Protein AF-0000000078971530 (afdb_homodimer)

Radius of gyration: 35.45 Å; Cα contacts (8 Å, |Δi|>4): 316; chains: 2; bounding box: 100×150×49 Å

pLDDT: mean 77.26, std 21.69, range [26.31, 98.25]

Nearest PDB structures (foldseek):
  2k61-assembly1_A  TM=5.807E-01  e=4.058E-01  Homo sapiens
  3hzt-assembly1_A  TM=5.516E-01  e=3.471E-01  Toxoplasma gondii ME49
  5fyx-assembly1_A  TM=3.822E-01  e=2.289E-01  Drosophila melanogaster
  5jjg-assembly1_A-2  TM=5.792E-01  e=1.149E+00  Mus musculus
  8j07-assembly1_13  TM=6.220E-01  e=2.037E+00  Homo sapiens

InterPro domains:
  IPR002048 EF-hand domain [PF13499] (94-157)
  IPR002048 EF-hand domain [PS50222] (90-125)
  IPR011992 EF-hand domain pair [SSF47473] (94-164)

Structure (mmCIF, N/CA/C/O backbone):
data_AF-0000000078971530-model_v1
#
loop_
_entity.id
_entity.type
_entity.pdbx_description
1 polymer 'EF-hand domain-containing protein'
#
loop_
_atom_site.group_PDB
_atom_site.id
_atom_site.type_symbol
_atom_site.label_atom_id
_atom_site.label_alt_id
_atom_site.label_comp_id
_atom_site.label_asym_id
_atom_site.label_entity_id
_atom_site.label_seq_id
_atom_site.pdbx_PDB_ins_code
_atom_site.Cartn_x
_atom_site.Cartn_y
_atom_site.Cartn_z
_atom_site.occupancy
_atom_site.B_iso_or_equiv
_atom_site.auth_seq_id
_atom_site.auth_comp_id
_atom_site.auth_asym_id
_atom_site.auth_atom_id
_atom_site.pdbx_PDB_model_num
ATOM 1 N N . MET A 1 1 ? -72.312 -79.5 12.633 1 28.73 1 MET A N 1
ATOM 2 C CA . MET A 1 1 ? -72.438 -78.625 11.508 1 28.73 1 MET A CA 1
ATOM 3 C C . MET A 1 1 ? -71.938 -77.188 11.852 1 28.73 1 MET A C 1
ATOM 5 O O . MET A 1 1 ? -72.688 -76.375 12.289 1 28.73 1 MET A O 1
ATOM 9 N N . ASP A 1 2 ? -70.75 -77.312 12.578 1 31.48 2 ASP A N 1
ATOM 10 C CA . ASP A 1 2 ? -70 -76.25 13.273 1 31.48 2 ASP A CA 1
ATOM 11 C C . ASP A 1 2 ? -69.562 -75.125 12.32 1 31.48 2 ASP A C 1
ATOM 13 O O . ASP A 1 2 ? -69.062 -75.375 11.227 1 31.48 2 ASP A O 1
ATOM 17 N N . SER A 1 3 ? -70.438 -74.125 12.406 1 32.16 3 SER A N 1
ATOM 18 C CA . SER A 1 3 ? -70.5 -72.875 11.664 1 32.16 3 SER A CA 1
ATOM 19 C C . SER A 1 3 ? -69.125 -72.188 11.57 1 32.16 3 SER A C 1
ATOM 21 O O . SER A 1 3 ? -68.562 -71.75 12.594 1 32.16 3 SER A O 1
ATOM 23 N N . LEU A 1 4 ? -68.312 -72.688 10.758 1 33 4 LEU A N 1
ATOM 24 C CA . LEU A 1 4 ? -66.938 -72.375 10.422 1 33 4 LEU A CA 1
ATOM 25 C C . LEU A 1 4 ? -66.812 -70.938 9.961 1 33 4 LEU A C 1
ATOM 27 O O . LEU A 1 4 ? -67.125 -70.625 8.812 1 33 4 LEU A O 1
ATOM 31 N N . LEU A 1 5 ? -67.438 -70 10.852 1 37.62 5 LEU A N 1
ATOM 32 C CA . LEU A 1 5 ? -67.5 -68.688 10.312 1 37.62 5 LEU A CA 1
ATOM 33 C C . LEU A 1 5 ? -66.125 -68.188 9.875 1 37.62 5 LEU A C 1
ATOM 35 O O . LEU A 1 5 ? -65.125 -68.5 10.531 1 37.62 5 LEU A O 1
ATOM 39 N N . PRO A 1 6 ? -65.938 -67.875 8.594 1 40.06 6 PRO A N 1
ATOM 40 C CA . PRO A 1 6 ? -64.688 -67.562 7.898 1 40.06 6 PRO A CA 1
ATOM 41 C C . PRO A 1 6 ? -63.938 -66.438 8.539 1 40.06 6 PRO A C 1
ATOM 43 O O . PRO A 1 6 ? -64.562 -65.562 9.172 1 40.06 6 PRO A O 1
ATOM 46 N N . PRO A 1 7 ? -62.719 -66.688 9.102 1 36.41 7 PRO A N 1
ATOM 47 C CA . PRO A 1 7 ? -61.938 -65.688 9.82 1 36.41 7 PRO A CA 1
ATOM 48 C C . PRO A 1 7 ? -61.844 -64.375 9.062 1 36.41 7 PRO A C 1
ATOM 50 O O . PRO A 1 7 ? -61.938 -64.375 7.828 1 36.41 7 PRO A O 1
ATOM 53 N N . ARG A 1 8 ? -62.469 -63.344 9.641 1 34.75 8 ARG A N 1
ATOM 54 C CA . ARG A 1 8 ? -62.531 -62 9.086 1 34.75 8 ARG A CA 1
ATOM 55 C C . ARG A 1 8 ? -61.156 -61.562 8.602 1 34.75 8 ARG A C 1
ATOM 57 O O . ARG A 1 8 ? -60.156 -61.906 9.195 1 34.75 8 ARG A O 1
ATOM 64 N N . PRO A 1 9 ? -61.156 -61.219 7.258 1 31.38 9 PRO A N 1
ATOM 65 C CA . PRO A 1 9 ? -59.969 -60.781 6.57 1 31.38 9 PRO A CA 1
ATOM 66 C C . PRO A 1 9 ? -59.25 -59.656 7.281 1 31.38 9 PRO A C 1
ATOM 68 O O . PRO A 1 9 ? -59.906 -58.75 7.805 1 31.38 9 PRO A O 1
ATOM 71 N N . GLY A 1 10 ? -58.375 -60 8.258 1 29.14 10 GLY A N 1
ATOM 72 C CA . GLY A 1 10 ? -57.562 -59.031 8.969 1 29.14 10 GLY A CA 1
ATOM 73 C C . GLY A 1 10 ? -57.062 -57.906 8.094 1 29.14 10 GLY A C 1
ATOM 74 O O . GLY A 1 10 ? -56.688 -58.125 6.945 1 29.14 10 GLY A O 1
ATOM 75 N N . SER A 1 11 ? -57.812 -56.75 8.172 1 28.08 11 SER A N 1
ATOM 76 C CA . SER A 1 11 ? -57.5 -55.469 7.527 1 28.08 11 SER A CA 1
ATOM 77 C C . SER A 1 11 ? -56.031 -55.125 7.664 1 28.08 11 SER A C 1
ATOM 79 O O . SER A 1 11 ? -55.531 -54.969 8.781 1 28.08 11 SER A O 1
ATOM 81 N N . ARG A 1 12 ? -55.188 -55.781 6.875 1 29.33 12 ARG A N 1
ATOM 82 C CA . ARG A 1 12 ? -53.812 -55.312 6.77 1 29.33 12 ARG A CA 1
ATOM 83 C C . ARG A 1 12 ? -53.75 -53.812 6.617 1 29.33 12 ARG A C 1
ATOM 85 O O . ARG A 1 12 ? -54.156 -53.25 5.598 1 29.33 12 ARG A O 1
ATOM 92 N N . GLN A 1 13 ? -54.156 -53.062 7.73 1 27.44 13 GLN A N 1
ATOM 93 C CA . GLN A 1 13 ? -53.812 -51.656 7.676 1 27.44 13 GLN A CA 1
ATOM 94 C C . GLN A 1 13 ? -52.375 -51.438 7.188 1 27.44 13 GLN A C 1
ATOM 96 O O . GLN A 1 13 ? -51.438 -51.938 7.805 1 27.44 13 GLN A O 1
ATOM 101 N N . GLY A 1 14 ? -52.219 -51.594 5.859 1 26.31 14 GLY A N 1
ATOM 102 C CA . GLY A 1 14 ? -50.969 -51.219 5.234 1 26.31 14 GLY A CA 1
ATOM 103 C C . GLY A 1 14 ? -50.344 -49.969 5.863 1 26.31 14 GLY A C 1
ATOM 104 O O . GLY A 1 14 ? -51 -48.969 6.074 1 26.31 14 GLY A O 1
ATOM 105 N N . ALA A 1 15 ? -49.5 -50.25 6.934 1 30.44 15 ALA A N 1
ATOM 106 C CA . ALA A 1 15 ? -48.625 -49.188 7.465 1 30.44 15 ALA A CA 1
ATOM 107 C C . ALA A 1 15 ? -48.125 -48.281 6.348 1 30.44 15 ALA A C 1
ATOM 109 O O . ALA A 1 15 ? -47.5 -48.75 5.398 1 30.44 15 ALA A O 1
ATOM 110 N N . VAL A 1 16 ? -49 -47.312 6.004 1 29.77 16 VAL A N 1
ATOM 111 C CA . VAL A 1 16 ? -48.406 -46.25 5.211 1 29.77 16 VAL A CA 1
ATOM 112 C C . VAL A 1 16 ? -47.062 -45.844 5.785 1 29.77 16 VAL A C 1
ATOM 114 O O . VAL A 1 16 ? -46.969 -45.469 6.953 1 29.77 16 VAL A O 1
ATOM 117 N N . GLN A 1 17 ? -46.062 -46.75 5.566 1 29.67 17 GLN A N 1
ATOM 118 C CA . GLN A 1 17 ? -44.719 -46.25 5.848 1 29.67 17 GLN A CA 1
ATOM 119 C C . GLN A 1 17 ? -44.625 -44.75 5.508 1 29.67 17 GLN A C 1
ATOM 121 O O . GLN A 1 17 ? -44.844 -44.344 4.359 1 29.67 17 GLN A O 1
ATOM 126 N N . GLY A 1 18 ? -45.156 -43.906 6.426 1 29.03 18 GLY A N 1
ATOM 127 C CA . GLY A 1 18 ? -44.812 -42.5 6.273 1 29.03 18 GLY A CA 1
ATOM 128 C C . GLY A 1 18 ? -43.469 -42.281 5.637 1 29.03 18 GLY A C 1
ATOM 129 O O . GLY A 1 18 ? -42.5 -42.938 5.973 1 29.03 18 GLY A O 1
ATOM 130 N N . ARG A 1 19 ? -43.562 -41.938 4.355 1 30.16 19 ARG A N 1
ATOM 131 C CA . ARG A 1 19 ? -42.406 -41.438 3.619 1 30.16 19 ARG A CA 1
ATOM 132 C C . ARG A 1 19 ? -41.469 -40.688 4.543 1 30.16 19 ARG A C 1
ATOM 134 O O . ARG A 1 19 ? -41.875 -39.844 5.336 1 30.16 19 ARG A O 1
ATOM 141 N N . HIS A 1 20 ? -40.438 -41.469 5.105 1 31.5 20 HIS A N 1
ATOM 142 C CA . HIS A 1 20 ? -39.312 -40.719 5.633 1 31.5 20 HIS A CA 1
ATOM 143 C C . HIS A 1 20 ? -39.156 -39.375 4.938 1 31.5 20 HIS A C 1
ATOM 145 O O . HIS A 1 20 ? -39.062 -39.312 3.711 1 31.5 20 HIS A O 1
ATOM 151 N N . VAL A 1 21 ? -39.969 -38.406 5.336 1 35.16 21 VAL A N 1
ATOM 152 C CA . VAL A 1 21 ? -39.594 -37.062 4.938 1 35.16 21 VAL A CA 1
ATOM 153 C C . VAL A 1 21 ? -38.062 -37 4.699 1 35.16 21 VAL A C 1
ATOM 155 O O . VAL A 1 21 ? -37.281 -37.562 5.461 1 35.16 21 VAL A O 1
ATOM 158 N N . ASP A 1 22 ? -37.719 -36.906 3.488 1 32.56 22 ASP A N 1
ATOM 159 C CA . ASP A 1 22 ? -36.438 -36.562 2.92 1 32.56 22 ASP A CA 1
ATOM 160 C C . ASP A 1 22 ? -35.625 -35.688 3.875 1 32.56 22 ASP A C 1
ATOM 162 O O . ASP A 1 22 ? -36.156 -34.688 4.395 1 32.56 22 ASP A O 1
ATOM 166 N N . LYS A 1 23 ? -34.906 -36.25 4.855 1 37.12 23 LYS A N 1
ATOM 167 C CA . LYS A 1 23 ? -33.75 -35.469 5.277 1 37.12 23 LYS A CA 1
ATOM 168 C C . LYS A 1 23 ? -33.406 -34.375 4.246 1 37.12 23 LYS A C 1
ATOM 170 O O . LYS A 1 23 ? -32.719 -34.656 3.271 1 37.12 23 LYS A O 1
ATOM 175 N N . LEU A 1 24 ? -34.344 -33.625 3.881 1 39.78 24 LEU A N 1
ATOM 176 C CA . LEU A 1 24 ? -33.906 -32.469 3.092 1 39.78 24 LEU A CA 1
ATOM 177 C C . LEU A 1 24 ? -32.562 -31.938 3.576 1 39.78 24 LEU A C 1
ATOM 179 O O . LEU A 1 24 ? -32.438 -31.5 4.723 1 39.78 24 LEU A O 1
ATOM 183 N N . ASP A 1 25 ? -31.469 -32.5 3.264 1 41.06 25 ASP A N 1
ATOM 184 C CA . ASP A 1 25 ? -30.094 -32.031 3.303 1 41.06 25 ASP A CA 1
ATOM 185 C C . ASP A 1 25 ? -30.062 -30.5 3.455 1 41.06 25 ASP A C 1
ATOM 187 O O . ASP A 1 25 ? -30.688 -29.781 2.68 1 41.06 25 ASP A O 1
ATOM 191 N N . ILE A 1 26 ? -30.406 -29.812 4.504 1 49.62 26 ILE A N 1
ATOM 192 C CA . ILE A 1 26 ? -30.031 -28.438 4.828 1 49.62 26 ILE A CA 1
ATOM 193 C C . ILE A 1 26 ? -29.141 -27.875 3.734 1 49.62 26 ILE A C 1
ATOM 195 O O . ILE A 1 26 ? -28.016 -28.359 3.531 1 49.62 26 ILE A O 1
ATOM 199 N N . LEU A 1 27 ? -29.594 -27.391 2.512 1 51.16 27 LEU A N 1
ATOM 200 C CA . LEU A 1 27 ? -29.281 -26.953 1.154 1 51.16 27 LEU A CA 1
ATOM 201 C C . LEU A 1 27 ? -27.969 -26.172 1.116 1 51.16 27 LEU A C 1
ATOM 203 O O . LEU A 1 27 ? -27.562 -25.594 2.121 1 51.16 27 LEU A O 1
ATOM 207 N N . PRO A 1 28 ? -27.094 -26.297 0.041 1 69 28 PRO A N 1
ATOM 208 C CA . PRO A 1 28 ? -25.812 -25.734 -0.382 1 69 28 PRO A CA 1
ATOM 209 C C . PRO A 1 28 ? -25.688 -24.25 -0.079 1 69 28 PRO A C 1
ATOM 211 O O . PRO A 1 28 ? -24.625 -23.797 0.383 1 69 28 PRO A O 1
ATOM 214 N N . ASP A 1 29 ? -26.906 -23.5 -0.053 1 81.56 29 ASP A N 1
ATOM 215 C CA . ASP A 1 29 ? -26.859 -22.062 0.138 1 81.56 29 ASP A CA 1
ATOM 216 C C . ASP A 1 29 ? -26.625 -21.703 1.605 1 81.56 29 ASP A C 1
ATOM 218 O O . ASP A 1 29 ? -25.859 -20.781 1.918 1 81.56 29 ASP A O 1
ATOM 222 N N . GLU A 1 30 ? -27.406 -22.391 2.498 1 84.81 30 GLU A N 1
ATOM 223 C CA . GLU A 1 30 ? -27.25 -22.094 3.918 1 84.81 30 GLU A CA 1
ATOM 224 C C . GLU A 1 30 ? -25.828 -22.375 4.391 1 84.81 30 GLU A C 1
ATOM 226 O O . GLU A 1 30 ? -25.281 -21.641 5.207 1 84.81 30 GLU A O 1
ATOM 231 N N . LEU A 1 31 ? -25.344 -23.516 3.992 1 87.06 31 LEU A N 1
ATOM 232 C CA . LEU A 1 31 ? -23.969 -23.844 4.352 1 87.06 31 LEU A CA 1
ATOM 233 C C . LEU A 1 31 ? -23 -22.781 3.822 1 87.06 31 LEU A C 1
ATOM 235 O O . LEU A 1 31 ? -22.062 -22.406 4.516 1 87.06 31 LEU A O 1
ATOM 239 N N . LEU A 1 32 ? -23.312 -22.359 2.648 1 88.38 32 LEU A N 1
ATOM 240 C CA . LEU A 1 32 ? -22.484 -21.312 2.059 1 88.38 32 LEU A CA 1
ATOM 241 C C . LEU A 1 32 ? -22.562 -20.016 2.875 1 88.38 32 LEU A C 1
ATOM 243 O O . LEU A 1 32 ? -21.562 -19.359 3.098 1 88.38 32 LEU A O 1
ATOM 247 N N . LYS A 1 33 ? -23.797 -19.688 3.27 1 90.31 33 LYS A N 1
ATOM 248 C CA . LYS A 1 33 ? -24 -18.5 4.09 1 90.31 33 LYS A CA 1
ATOM 249 C C . LYS A 1 33 ? -23.25 -18.609 5.414 1 90.31 33 LYS A C 1
ATOM 251 O O . LYS A 1 33 ? -22.641 -17.641 5.867 1 90.31 33 LYS A O 1
ATOM 256 N N . LYS A 1 34 ? -23.312 -19.75 6.008 1 92 34 LYS A N 1
ATOM 257 C CA . LYS A 1 34 ? -22.594 -19.969 7.262 1 92 34 LYS A CA 1
ATOM 258 C C . LYS A 1 34 ? -21.094 -19.859 7.062 1 92 34 LYS A C 1
ATOM 260 O O . LYS A 1 34 ? -20.391 -19.297 7.914 1 92 34 LYS A O 1
ATOM 265 N N . GLN A 1 35 ? -20.625 -20.422 6.004 1 91.88 35 GLN A N 1
ATOM 266 C CA . GLN A 1 35 ? -19.203 -20.328 5.684 1 91.88 35 GLN A CA 1
ATOM 267 C C . GLN A 1 35 ? -18.781 -18.875 5.484 1 91.88 35 GLN A C 1
ATOM 269 O O . GLN A 1 35 ? -17.734 -18.453 5.961 1 91.88 35 GLN A O 1
ATOM 274 N N . ASP A 1 36 ? -19.625 -18.156 4.77 1 92.75 36 ASP A N 1
ATOM 275 C CA . ASP A 1 36 ? -19.359 -16.734 4.559 1 92.75 36 ASP A CA 1
ATOM 276 C C . ASP A 1 36 ? -19.25 -15.984 5.887 1 92.75 36 ASP A C 1
ATOM 278 O O . ASP A 1 36 ? -18.297 -15.25 6.117 1 92.75 36 ASP A O 1
ATOM 282 N N . GLU A 1 37 ? -20.266 -16.203 6.695 1 93.19 37 GLU A N 1
ATOM 283 C CA . GLU A 1 37 ? -20.312 -15.523 7.988 1 93.19 37 GLU A CA 1
ATOM 284 C C . GLU A 1 37 ? -19.125 -15.898 8.859 1 93.19 37 GLU A C 1
ATOM 286 O O . GLU A 1 37 ? -18.562 -15.039 9.547 1 93.19 37 GLU A O 1
ATOM 291 N N . ALA A 1 38 ? -18.734 -17.125 8.805 1 95.25 38 ALA A N 1
ATOM 292 C CA . ALA A 1 38 ? -17.594 -17.594 9.594 1 95.25 38 ALA A CA 1
ATOM 293 C C . ALA A 1 38 ? -16.297 -16.906 9.141 1 95.25 38 ALA A C 1
ATOM 295 O O . ALA A 1 38 ? -15.484 -16.5 9.969 1 95.25 38 ALA A O 1
ATOM 296 N N . TYR A 1 39 ? -16.172 -16.797 7.891 1 95.31 39 TYR A N 1
ATOM 297 C CA . TYR A 1 39 ? -14.977 -16.156 7.348 1 95.31 39 TYR A CA 1
ATOM 298 C C . TYR A 1 39 ? -14.93 -14.688 7.742 1 95.31 39 TYR A C 1
ATOM 300 O O . TYR A 1 39 ? -13.891 -14.188 8.188 1 95.31 39 TYR A O 1
ATOM 308 N N . LEU A 1 40 ? -16.062 -14.008 7.594 1 94.88 40 LEU A N 1
ATOM 309 C CA . LEU A 1 40 ? -16.109 -12.586 7.91 1 94.88 40 LEU A CA 1
ATOM 310 C C . LEU A 1 40 ? -15.891 -12.352 9.398 1 94.88 40 LEU A C 1
ATOM 312 O O . LEU A 1 40 ? -15.211 -11.398 9.781 1 94.88 40 LEU A O 1
ATOM 316 N N . ALA A 1 41 ? -16.453 -13.227 10.211 1 95.12 41 ALA A N 1
ATOM 317 C CA . ALA A 1 41 ? -16.312 -13.109 11.664 1 95.12 41 ALA A CA 1
ATOM 318 C C . ALA A 1 41 ? -14.875 -13.383 12.102 1 95.12 41 ALA A C 1
ATOM 320 O O . ALA A 1 41 ? -14.328 -12.664 12.945 1 95.12 41 ALA A O 1
ATOM 321 N N . LYS A 1 42 ? -14.258 -14.438 11.508 1 95.69 42 LYS A N 1
ATOM 322 C CA . LYS A 1 42 ? -12.891 -14.805 11.836 1 95.69 42 LYS A CA 1
ATOM 323 C C . LYS A 1 42 ? -11.938 -13.625 11.656 1 95.69 42 LYS A C 1
ATOM 325 O O . LYS A 1 42 ? -11.031 -13.422 12.461 1 95.69 42 LYS A O 1
ATOM 330 N N . HIS A 1 43 ? -12.203 -12.797 10.688 1 94.25 43 HIS A N 1
ATOM 331 C CA . HIS A 1 43 ? -11.281 -11.719 10.336 1 94.25 43 HIS A CA 1
ATOM 332 C C . HIS A 1 43 ? -11.859 -10.359 10.695 1 94.25 43 HIS A C 1
ATOM 334 O O . HIS A 1 43 ? -11.281 -9.32 10.352 1 94.25 43 HIS A O 1
ATOM 340 N N . GLN A 1 44 ? -12.977 -10.336 11.367 1 93.62 44 GLN A N 1
ATOM 341 C CA . GLN A 1 44 ? -13.633 -9.125 11.844 1 93.62 44 GLN A CA 1
ATOM 342 C C . GLN A 1 44 ? -13.828 -8.117 10.719 1 93.62 44 GLN A C 1
ATOM 344 O O . GLN A 1 44 ? -13.602 -6.918 10.906 1 93.62 44 GLN A O 1
ATOM 349 N N . LEU A 1 45 ? -14.266 -8.57 9.578 1 93.62 45 LEU A N 1
ATOM 350 C CA . LEU A 1 45 ? -14.266 -7.75 8.375 1 93.62 45 LEU A CA 1
ATOM 351 C C . LEU A 1 45 ? -15.469 -6.816 8.352 1 93.62 45 LEU A C 1
ATOM 353 O O . LEU A 1 45 ? -15.375 -5.684 7.871 1 93.62 45 LEU A O 1
ATOM 357 N N . ASP A 1 46 ? -16.594 -7.273 8.906 1 92.06 46 ASP A N 1
ATOM 358 C CA . ASP A 1 46 ? -17.766 -6.406 8.977 1 92.06 46 ASP A CA 1
ATOM 359 C C . ASP A 1 46 ? -17.5 -5.195 9.867 1 92.06 46 ASP A C 1
ATOM 361 O O . ASP A 1 46 ? -17.828 -4.062 9.5 1 92.06 46 ASP A O 1
ATOM 365 N N . ALA A 1 47 ? -16.953 -5.465 10.992 1 93.62 47 ALA A N 1
ATOM 366 C CA . ALA A 1 47 ? -16.609 -4.383 11.906 1 93.62 47 ALA A CA 1
ATOM 367 C C . ALA A 1 47 ? -15.609 -3.422 11.281 1 93.62 47 ALA A C 1
ATOM 369 O O . ALA A 1 47 ? -15.758 -2.203 11.383 1 93.62 47 ALA A O 1
ATOM 370 N N . LEU A 1 48 ? -14.594 -3.984 10.664 1 94.25 48 LEU A N 1
ATOM 371 C CA . LEU A 1 48 ? -13.555 -3.193 10.008 1 94.25 48 LEU A CA 1
ATOM 372 C C . LEU A 1 48 ? -14.164 -2.283 8.945 1 94.25 48 LEU A C 1
ATOM 374 O O . LEU A 1 48 ? -13.883 -1.083 8.914 1 94.25 48 LEU A O 1
ATOM 378 N N . PHE A 1 49 ? -15.023 -2.799 8.109 1 95.06 49 PHE A N 1
ATOM 379 C CA . PHE A 1 49 ? -15.641 -2.029 7.035 1 95.06 49 PHE A CA 1
ATOM 380 C C . PHE A 1 49 ? -16.547 -0.947 7.602 1 95.06 49 PHE A C 1
ATOM 382 O O . PHE A 1 49 ? -16.578 0.175 7.09 1 95.06 49 PHE A O 1
ATOM 389 N N . GLY A 1 50 ? -17.234 -1.333 8.633 1 94.19 50 GLY A N 1
ATOM 390 C CA . GLY A 1 50 ? -18.078 -0.346 9.297 1 94.19 50 GLY A CA 1
ATOM 391 C C . GLY A 1 50 ? -17.281 0.834 9.836 1 94.19 50 GLY A C 1
ATOM 392 O O . GLY A 1 50 ? -17.688 1.987 9.648 1 94.19 50 GLY A O 1
ATOM 393 N N . GLU A 1 51 ? -16.234 0.563 10.445 1 96.19 51 GLU A N 1
ATOM 394 C CA . GLU A 1 51 ? -15.391 1.62 10.992 1 96.19 51 GLU A CA 1
ATOM 395 C C . GLU A 1 51 ? -14.82 2.496 9.875 1 96.19 51 GLU A C 1
ATOM 397 O O . GLU A 1 51 ? -14.742 3.719 10.023 1 96.19 51 GLU A O 1
ATOM 402 N N . ILE A 1 52 ? -14.422 1.884 8.844 1 97.19 52 ILE A N 1
ATOM 403 C CA . ILE A 1 52 ? -13.828 2.621 7.738 1 97.19 52 ILE A CA 1
ATOM 404 C C . ILE A 1 52 ? -14.875 3.529 7.102 1 97.19 52 ILE A C 1
ATOM 406 O O . ILE A 1 52 ? -14.609 4.707 6.84 1 97.19 52 ILE A O 1
ATOM 410 N N . LEU A 1 53 ? -16.078 2.984 6.871 1 95.19 53 LEU A N 1
ATOM 411 C CA . LEU A 1 53 ? -17.141 3.793 6.293 1 95.19 53 LEU A CA 1
ATOM 412 C C . LEU A 1 53 ? -17.5 4.969 7.203 1 95.19 53 LEU A C 1
ATOM 414 O O . LEU A 1 53 ? -17.672 6.094 6.73 1 95.19 53 LEU A O 1
ATOM 418 N N . HIS A 1 54 ? -17.547 4.637 8.477 1 95.56 54 HIS A N 1
ATOM 419 C CA . HIS A 1 54 ? -17.797 5.703 9.438 1 95.56 54 HIS A CA 1
ATOM 420 C C . HIS A 1 54 ? -16.703 6.762 9.391 1 95.56 54 HIS A C 1
ATOM 422 O O . HIS A 1 54 ? -16.984 7.961 9.367 1 95.56 54 HIS A O 1
ATOM 428 N N . GLY A 1 55 ? -15.469 6.332 9.336 1 96.38 55 GLY A N 1
ATOM 429 C CA . GLY A 1 55 ? -14.352 7.258 9.227 1 96.38 55 GLY A CA 1
ATOM 430 C C . GLY A 1 55 ? -14.383 8.094 7.961 1 96.38 55 GLY A C 1
ATOM 431 O O . GLY A 1 55 ? -14.062 9.281 7.984 1 96.38 55 GLY A O 1
ATOM 432 N N . LEU A 1 56 ? -14.844 7.52 6.902 1 96.69 56 LEU A N 1
ATOM 433 C CA . LEU A 1 56 ? -14.914 8.203 5.613 1 96.69 56 LEU A CA 1
ATOM 434 C C . LEU A 1 56 ? -15.922 9.352 5.66 1 96.69 56 LEU A C 1
ATOM 436 O O . LEU A 1 56 ? -15.625 10.461 5.207 1 96.69 56 LEU A O 1
ATOM 440 N N . VAL A 1 57 ? -17.031 9.102 6.223 1 95 57 VAL A N 1
ATOM 441 C CA . VAL A 1 57 ? -18.078 10.117 6.211 1 95 57 VAL A CA 1
ATOM 442 C C . VAL A 1 57 ? -17.797 11.164 7.281 1 95 57 VAL A C 1
ATOM 444 O O . VAL A 1 57 ? -18.141 12.336 7.125 1 95 57 VAL A O 1
ATOM 447 N N . GLN A 1 58 ? -17.125 10.758 8.312 1 95.31 58 GLN A N 1
ATOM 448 C CA . GLN A 1 58 ? -16.781 11.695 9.375 1 95.31 58 GLN A CA 1
ATOM 449 C C . GLN A 1 58 ? -15.641 12.617 8.945 1 95.31 58 GLN A C 1
ATOM 451 O O . GLN A 1 58 ? -15.703 13.828 9.164 1 95.31 58 GLN A O 1
ATOM 456 N N . GLU A 1 59 ? -14.656 12.023 8.312 1 95.88 59 GLU A N 1
ATOM 457 C CA . GLU A 1 59 ? -13.438 12.766 7.992 1 95.88 59 GLU A CA 1
ATOM 458 C C . GLU A 1 59 ? -13.492 13.336 6.574 1 95.88 59 GLU A C 1
ATOM 460 O O . GLU A 1 59 ? -12.844 14.336 6.277 1 95.88 59 GLU A O 1
ATOM 465 N N . MET A 1 60 ? -14.188 12.703 5.754 1 95.31 60 MET A N 1
ATOM 466 C CA . MET A 1 60 ? -14.281 13.062 4.34 1 95.31 60 MET A CA 1
ATOM 467 C C . MET A 1 60 ? -12.906 13.391 3.771 1 95.31 60 MET A C 1
ATOM 469 O O . MET A 1 60 ? -12.672 14.5 3.291 1 95.31 60 MET A O 1
ATOM 473 N N . PRO A 1 61 ? -12.008 12.367 3.77 1 96.06 61 PRO A N 1
ATOM 474 C CA . PRO A 1 61 ? -10.641 12.609 3.305 1 96.06 61 PRO A CA 1
ATOM 475 C C . PRO A 1 61 ? -10.578 12.992 1.828 1 96.06 61 PRO A C 1
ATOM 477 O O . PRO A 1 61 ? -11.438 12.578 1.042 1 96.06 61 PRO A O 1
ATOM 480 N N . SER A 1 62 ? -9.5 13.82 1.52 1 94.06 62 SER A N 1
ATOM 481 C CA . SER A 1 62 ? -9.273 14.227 0.135 1 94.06 62 SER A CA 1
ATOM 482 C C . SER A 1 62 ? -8.875 13.039 -0.732 1 94.06 62 SER A C 1
ATOM 484 O O . SER A 1 62 ? -9.117 13.039 -1.941 1 94.06 62 SER A O 1
ATOM 486 N N . ASP A 1 63 ? -8.258 12.023 -0.153 1 94.62 63 ASP A N 1
ATOM 487 C CA . ASP A 1 63 ? -7.879 10.781 -0.822 1 94.62 63 ASP A CA 1
ATOM 488 C C . ASP A 1 63 ? -8.516 9.57 -0.143 1 94.62 63 ASP A C 1
ATOM 490 O O . ASP A 1 63 ? -7.887 8.922 0.693 1 94.62 63 ASP A O 1
ATOM 494 N N . PRO A 1 64 ? -9.734 9.305 -0.522 1 96.12 64 PRO A N 1
ATOM 495 C CA . PRO A 1 64 ? -10.453 8.219 0.152 1 96.12 64 PRO A CA 1
ATOM 496 C C . PRO A 1 64 ? -9.797 6.859 -0.065 1 96.12 64 PRO A C 1
ATOM 498 O O . PRO A 1 64 ? -9.859 5.992 0.81 1 96.12 64 PRO A O 1
ATOM 501 N N . VAL A 1 65 ? -9.125 6.695 -1.157 1 94.12 65 VAL A N 1
ATOM 502 C CA . VAL A 1 65 ? -8.453 5.434 -1.448 1 94.12 65 VAL A CA 1
ATOM 503 C C . VAL A 1 65 ? -7.312 5.215 -0.462 1 94.12 65 VAL A C 1
ATOM 505 O O . VAL A 1 65 ? -7.223 4.16 0.172 1 94.12 65 VAL A O 1
ATOM 508 N N . GLN A 1 66 ? -6.523 6.195 -0.366 1 94.38 66 GLN A N 1
ATOM 509 C CA . GLN A 1 66 ? -5.426 6.09 0.586 1 94.38 66 GLN A CA 1
ATOM 510 C C . GLN A 1 66 ? -5.945 5.938 2.014 1 94.38 66 GLN A C 1
ATOM 512 O O . GLN A 1 66 ? -5.336 5.242 2.83 1 94.38 66 GLN A O 1
ATOM 517 N N . PHE A 1 67 ? -7.055 6.629 2.33 1 97.5 67 PHE A N 1
ATOM 518 C CA . PHE A 1 67 ? -7.668 6.5 3.646 1 97.5 67 PHE A CA 1
ATOM 519 C C . PHE A 1 67 ? -8.062 5.055 3.922 1 97.5 67 PHE A C 1
ATOM 521 O O . PHE A 1 67 ? -7.809 4.535 5.012 1 97.5 67 PHE A O 1
ATOM 528 N N . ILE A 1 68 ? -8.641 4.402 2.973 1 97.44 68 ILE A N 1
ATOM 529 C CA . ILE A 1 68 ? -9.062 3.012 3.129 1 97.44 68 ILE A CA 1
ATOM 530 C C . ILE A 1 68 ? -7.836 2.125 3.346 1 97.44 68 ILE A C 1
ATOM 532 O O . ILE A 1 68 ? -7.797 1.331 4.289 1 97.44 68 ILE A O 1
ATOM 536 N N . ILE A 1 69 ? -6.84 2.312 2.59 1 96.19 69 ILE A N 1
ATOM 537 C CA . ILE A 1 69 ? -5.621 1.519 2.682 1 96.19 69 ILE A CA 1
ATOM 538 C C . ILE A 1 69 ? -4.988 1.705 4.059 1 96.19 69 ILE A C 1
ATOM 540 O O . ILE A 1 69 ? -4.664 0.728 4.738 1 96.19 69 ILE A O 1
ATOM 544 N N . ASP A 1 70 ? -4.883 2.887 4.426 1 97.06 70 ASP A N 1
ATOM 545 C CA . ASP A 1 70 ? -4.262 3.174 5.719 1 97.06 70 ASP A CA 1
ATOM 546 C C . ASP A 1 70 ? -5.109 2.631 6.867 1 97.06 70 ASP A C 1
ATOM 548 O O . ASP A 1 70 ? -4.57 2.197 7.887 1 97.06 70 ASP A O 1
ATOM 552 N N . SER A 1 71 ? -6.41 2.703 6.719 1 97.56 71 SER A N 1
ATOM 553 C CA . SER A 1 71 ? -7.312 2.207 7.75 1 97.56 71 SER A CA 1
ATOM 554 C C . SER A 1 71 ? -7.145 0.707 7.961 1 97.56 71 SER A C 1
ATOM 556 O O . SER A 1 71 ? -7.125 0.231 9.094 1 97.56 71 SER A O 1
ATOM 558 N N . VAL A 1 72 ? -7.008 0.069 6.863 1 96.31 72 VAL A N 1
ATOM 559 C CA . VAL A 1 72 ? -6.887 -1.382 6.957 1 96.31 72 VAL A CA 1
ATOM 560 C C . VAL A 1 72 ? -5.512 -1.751 7.512 1 96.31 72 VAL A C 1
ATOM 562 O O . VAL A 1 72 ? -5.383 -2.709 8.273 1 96.31 72 VAL A O 1
ATOM 565 N N . GLN A 1 73 ? -4.559 -0.982 7.242 1 94 73 GLN A N 1
ATOM 566 C CA . GLN A 1 73 ? -3.186 -1.312 7.605 1 94 73 GLN A CA 1
ATOM 567 C C . GLN A 1 73 ? -2.852 -0.81 9.008 1 94 73 GLN A C 1
ATOM 569 O O . GLN A 1 73 ? -2.139 -1.478 9.758 1 94 73 GLN A O 1
ATOM 574 N N . TYR A 1 74 ? -3.393 0.367 9.359 1 95.75 74 TYR A N 1
ATOM 575 C CA . TYR A 1 74 ? -2.896 1.016 10.562 1 95.75 74 TYR A CA 1
ATOM 576 C C . TYR A 1 74 ? -4.047 1.385 11.5 1 95.75 74 TYR A C 1
ATOM 578 O O . TYR A 1 74 ? -3.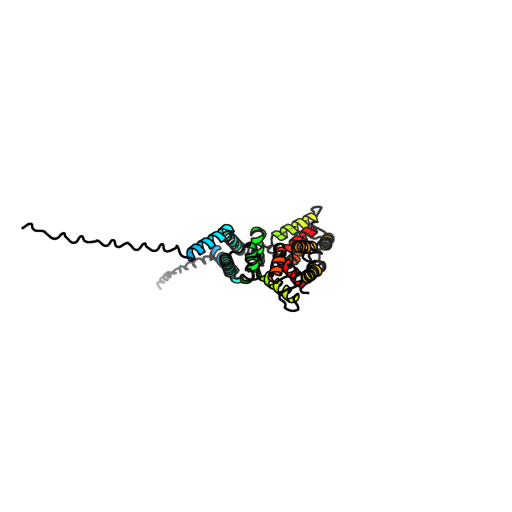82 1.811 12.633 1 95.75 74 TYR A O 1
ATOM 586 N N . GLY A 1 75 ? -5.246 1.221 11.078 1 96.31 75 GLY A N 1
ATOM 587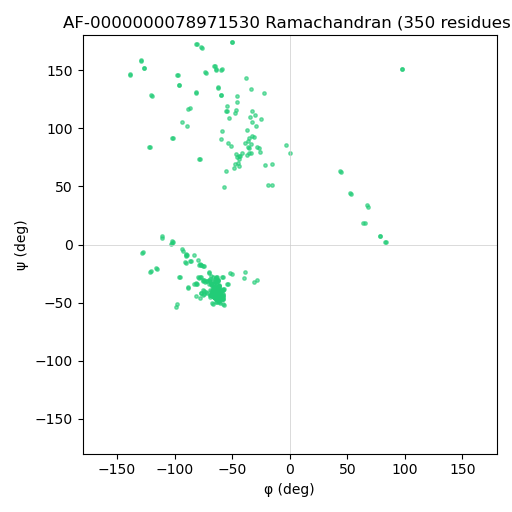 C CA . GLY A 1 75 ? -6.402 1.664 11.836 1 96.31 75 GLY A CA 1
ATOM 588 C C . GLY A 1 75 ? -6.938 3.008 11.383 1 96.31 75 GLY A C 1
ATOM 589 O O . GLY A 1 75 ? -6.184 3.844 10.875 1 96.31 75 GLY A O 1
ATOM 590 N N . VAL A 1 76 ? -8.195 3.158 11.57 1 97.06 76 VAL A N 1
ATOM 591 C CA . VAL A 1 76 ? -8.898 4.336 11.078 1 97.06 76 VAL A CA 1
ATOM 592 C C . VAL A 1 76 ? -8.328 5.594 11.727 1 97.06 76 VAL A C 1
ATOM 594 O O . VAL A 1 76 ? -8.156 6.621 11.07 1 97.06 76 VAL A O 1
ATOM 597 N N . ASP A 1 77 ? -7.938 5.512 12.977 1 97.5 77 ASP A N 1
ATOM 598 C CA . ASP A 1 77 ? -7.414 6.676 13.695 1 97.5 77 ASP A CA 1
ATOM 599 C C . ASP A 1 77 ? -6.105 7.16 13.07 1 97.5 77 ASP A C 1
ATOM 601 O O . ASP A 1 77 ? -5.848 8.359 13.016 1 97.5 77 ASP A O 1
ATOM 605 N N . GLN A 1 78 ? -5.348 6.266 12.523 1 97.62 78 GLN A N 1
ATOM 606 C CA . GLN A 1 78 ? -4.051 6.586 11.938 1 97.62 78 GLN A CA 1
ATOM 607 C C . GLN A 1 78 ? -4.203 7.027 10.484 1 97.62 78 GLN A C 1
ATOM 609 O O . GLN A 1 78 ? -3.281 7.605 9.906 1 97.62 78 GLN A O 1
ATOM 614 N N . ALA A 1 79 ? -5.387 6.766 9.938 1 97.88 79 ALA A N 1
ATOM 615 C CA . ALA A 1 79 ? -5.609 7.035 8.516 1 97.88 79 ALA A CA 1
ATOM 616 C C . ALA A 1 79 ? -6.125 8.453 8.305 1 97.88 79 ALA A C 1
ATOM 618 O O . ALA A 1 79 ? -6.188 8.93 7.168 1 97.88 79 ALA A O 1
ATOM 619 N N . VAL A 1 80 ? -6.445 9.109 9.414 1 98.19 80 VAL A N 1
ATOM 620 C CA . VAL A 1 80 ? -7.008 10.453 9.305 1 98.19 80 VAL A CA 1
ATOM 621 C C . VAL A 1 80 ? -6.016 11.367 8.586 1 98.19 80 VAL A C 1
ATOM 623 O O . VAL A 1 80 ? -4.836 11.422 8.945 1 98.19 80 VAL A O 1
ATOM 626 N N . GLN A 1 81 ? -6.535 12.047 7.57 1 96.88 81 GLN A N 1
ATOM 627 C CA . GLN A 1 81 ? -5.691 12.898 6.742 1 96.88 81 GLN A CA 1
ATOM 628 C C . GLN A 1 81 ? -5.754 14.352 7.207 1 96.88 81 GLN A C 1
ATOM 630 O O . GLN A 1 81 ? -6.832 14.867 7.508 1 96.88 81 GLN A O 1
ATOM 635 N N . ASP A 1 82 ? -4.57 14.938 7.227 1 95.06 82 ASP A N 1
ATOM 636 C CA . ASP A 1 82 ? -4.496 16.375 7.512 1 95.06 82 ASP A CA 1
ATOM 637 C C . ASP A 1 82 ? -5.223 17.188 6.441 1 95.06 82 ASP A C 1
ATOM 639 O O . ASP A 1 82 ? -5.027 16.953 5.246 1 95.06 82 ASP A O 1
ATOM 643 N N . LYS A 1 83 ? -5.969 18.094 6.902 1 91.62 83 LYS A N 1
ATOM 644 C CA . LYS A 1 83 ? -6.82 18.828 5.973 1 91.62 83 LYS A CA 1
ATOM 645 C C . LYS A 1 83 ? -5.988 19.703 5.039 1 91.62 83 LYS A C 1
ATOM 647 O O . LYS A 1 83 ? -6.336 19.891 3.869 1 91.62 83 LYS A O 1
ATOM 652 N N . ALA A 1 84 ? -4.914 20.219 5.508 1 89 84 ALA A N 1
ATOM 653 C CA . ALA A 1 84 ? -4.102 21.156 4.738 1 89 84 ALA A CA 1
ATOM 654 C C . ALA A 1 84 ? -3.184 20.422 3.768 1 89 84 ALA A C 1
ATOM 656 O O . ALA A 1 84 ? -3.006 20.844 2.625 1 89 84 ALA A O 1
ATOM 657 N N . THR A 1 85 ? -2.693 19.219 4.156 1 90.69 85 THR A N 1
ATOM 658 C CA . THR A 1 85 ? -1.631 18.594 3.383 1 90.69 85 THR A CA 1
ATOM 659 C C . THR A 1 85 ? -2.117 17.281 2.766 1 90.69 85 THR A C 1
ATOM 661 O O . THR A 1 85 ? -1.487 16.75 1.848 1 90.69 85 THR A O 1
ATOM 664 N N . GLY A 1 86 ? -3.203 16.719 3.33 1 92.88 86 GLY A N 1
ATOM 665 C CA . GLY A 1 86 ? -3.664 15.422 2.877 1 92.88 86 GLY A CA 1
ATOM 666 C C 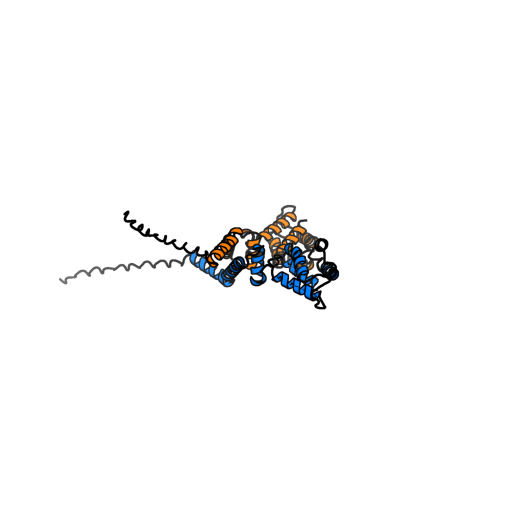. GLY A 1 86 ? -2.842 14.273 3.428 1 92.88 86 GLY A C 1
ATOM 667 O O . GLY A 1 86 ? -3.055 13.117 3.059 1 92.88 86 GLY A O 1
ATOM 668 N N . MET A 1 87 ? -1.968 14.586 4.316 1 93.44 87 MET A N 1
ATOM 669 C CA . MET A 1 87 ? -1.07 13.578 4.863 1 93.44 87 MET A CA 1
ATOM 670 C C . MET A 1 87 ? -1.761 12.773 5.961 1 93.44 87 MET A C 1
ATOM 672 O O . MET A 1 87 ? -2.34 13.352 6.883 1 93.44 87 MET A O 1
ATOM 676 N N . PRO A 1 88 ? -1.67 11.469 5.852 1 96.5 88 PRO A N 1
ATOM 677 C CA . PRO A 1 88 ? -2.24 10.664 6.938 1 96.5 88 PRO A CA 1
ATOM 678 C C . PRO A 1 88 ? -1.507 10.859 8.258 1 96.5 88 PRO A C 1
ATOM 680 O O . PRO A 1 88 ? -0.314 11.18 8.273 1 96.5 88 PRO A O 1
ATOM 683 N N . LEU A 1 89 ? -2.193 10.656 9.344 1 96.75 89 LEU A N 1
ATOM 684 C CA . LEU A 1 89 ? -1.672 10.891 10.68 1 96.75 89 LEU A CA 1
ATOM 685 C C . LEU A 1 89 ? -0.46 10.008 10.961 1 96.75 89 LEU A C 1
ATOM 687 O O . LEU A 1 89 ? 0.519 10.461 11.555 1 96.75 89 LEU A O 1
ATOM 691 N N . HIS A 1 90 ? -0.493 8.75 10.5 1 96.75 90 HIS A N 1
ATOM 692 C CA . HIS A 1 90 ? 0.621 7.859 10.789 1 96.75 90 HIS A CA 1
ATOM 693 C C . HIS A 1 90 ? 1.912 8.359 10.148 1 96.75 90 HIS A C 1
ATOM 695 O O . HIS A 1 90 ? 2.994 8.203 10.727 1 96.75 90 HIS A O 1
ATOM 701 N N . ARG A 1 91 ? 1.843 8.969 9.047 1 95.38 91 ARG A N 1
ATOM 702 C CA . ARG A 1 91 ? 3.027 9.539 8.414 1 95.38 91 ARG A CA 1
ATOM 703 C C . ARG A 1 91 ? 3.436 10.844 9.086 1 95.38 91 ARG A C 1
ATOM 705 O O . ARG A 1 91 ? 4.625 11.094 9.297 1 95.38 91 ARG A O 1
ATOM 712 N N . LYS A 1 92 ? 2.49 11.633 9.391 1 95.44 92 LYS A N 1
ATOM 713 C CA . LYS A 1 92 ? 2.76 12.906 10.062 1 95.44 92 LYS A CA 1
ATOM 714 C C . LYS A 1 92 ? 3.492 12.68 11.383 1 95.44 92 LYS A C 1
ATOM 716 O O . LYS A 1 92 ? 4.465 13.375 11.688 1 95.44 92 LYS A O 1
ATOM 721 N N . ILE A 1 93 ? 3.025 11.727 12.133 1 95.75 93 ILE A N 1
ATOM 722 C CA . ILE A 1 93 ? 3.625 11.414 13.43 1 95.75 93 ILE A CA 1
ATOM 723 C C . ILE A 1 93 ? 5.09 11.031 13.234 1 95.75 93 ILE A C 1
ATOM 725 O O . ILE A 1 93 ? 5.961 11.469 13.992 1 95.75 93 ILE A O 1
ATOM 729 N N . ARG A 1 94 ? 5.359 10.273 12.195 1 93.62 94 ARG A N 1
ATOM 730 C CA . ARG A 1 94 ? 6.727 9.859 11.914 1 93.62 94 ARG A CA 1
ATOM 731 C C . ARG A 1 94 ? 7.602 11.055 11.555 1 93.62 94 ARG A C 1
ATOM 733 O O . ARG A 1 94 ? 8.758 11.133 11.969 1 93.62 94 ARG A O 1
ATOM 740 N N . LEU A 1 95 ? 7.039 11.93 10.812 1 92.06 95 LEU A N 1
ATOM 741 C CA . LEU A 1 95 ? 7.777 13.125 10.422 1 92.06 95 LEU A CA 1
ATOM 742 C C . LEU A 1 95 ? 8.062 14.008 11.625 1 92.06 95 LEU A C 1
ATOM 744 O O . LEU A 1 95 ? 9.148 14.586 11.734 1 92.06 95 LEU A O 1
ATOM 748 N N . LEU A 1 96 ? 7.133 14.109 12.5 1 93.69 96 LEU A N 1
ATOM 749 C CA . LEU A 1 96 ? 7.328 14.922 13.695 1 93.69 96 LEU A CA 1
ATOM 750 C C . LEU A 1 96 ? 8.391 14.305 14.602 1 93.69 96 LEU A C 1
ATOM 752 O O . LEU A 1 96 ? 9.172 15.031 15.227 1 93.69 96 LEU A O 1
ATOM 756 N N . ASP A 1 97 ? 8.406 13.016 14.625 1 93.38 97 ASP A N 1
ATOM 757 C CA . ASP A 1 97 ? 9.477 12.344 15.352 1 93.38 97 ASP A CA 1
ATOM 758 C C . ASP A 1 97 ? 10.844 12.688 14.758 1 93.38 97 ASP A C 1
ATOM 760 O O . ASP A 1 97 ? 11.789 12.977 15.484 1 93.38 97 ASP A O 1
ATOM 764 N N . LEU A 1 98 ? 10.898 12.648 13.461 1 88.94 98 LEU A N 1
ATOM 765 C CA . LEU A 1 98 ? 12.133 12.984 12.766 1 88.94 98 LEU A CA 1
ATOM 766 C C . LEU A 1 98 ? 12.531 14.43 13.055 1 88.94 98 LEU A C 1
ATOM 768 O O . LEU A 1 98 ? 13.703 14.711 13.32 1 88.94 98 LEU A O 1
ATOM 772 N N . PHE A 1 99 ? 11.562 15.32 13.031 1 92.25 99 PHE A N 1
ATOM 773 C CA . PHE A 1 99 ? 11.82 16.719 13.328 1 92.25 99 PHE A CA 1
ATOM 774 C C . PHE A 1 99 ? 12.43 16.875 14.719 1 92.25 99 PHE A C 1
ATOM 776 O O . PHE A 1 99 ? 13.406 17.609 14.898 1 92.25 99 PHE A O 1
ATOM 783 N N . ARG A 1 100 ? 11.898 16.141 15.648 1 92.75 100 ARG A N 1
ATOM 784 C CA . ARG A 1 100 ? 12.367 16.219 17.031 1 92.75 100 ARG A CA 1
ATOM 785 C C . ARG A 1 100 ? 13.797 15.695 17.141 1 92.75 100 ARG A C 1
ATOM 787 O O . ARG A 1 100 ? 14.578 16.203 17.953 1 92.75 100 ARG A O 1
ATOM 794 N N . ILE A 1 101 ? 14.109 14.758 16.375 1 88.88 101 ILE A N 1
ATOM 795 C CA . ILE A 1 101 ? 15.453 14.188 16.391 1 88.88 101 ILE A CA 1
ATOM 796 C C . ILE A 1 101 ? 16.438 15.203 15.836 1 88.88 101 ILE A C 1
ATOM 798 O O . ILE A 1 101 ? 17.562 15.336 16.344 1 88.88 101 ILE A O 1
ATOM 802 N N . ILE A 1 102 ? 16.016 15.898 14.812 1 86.69 102 ILE A N 1
ATOM 803 C CA . ILE A 1 102 ? 16.875 16.891 14.188 1 86.69 102 ILE A CA 1
ATOM 804 C C . ILE A 1 102 ? 17 18.109 15.109 1 86.69 102 ILE A C 1
ATOM 806 O O . ILE A 1 102 ? 18.094 18.672 15.242 1 86.69 102 ILE A O 1
ATOM 810 N N . ASP A 1 103 ? 15.883 18.484 15.711 1 90.94 103 ASP A N 1
ATOM 811 C CA . ASP A 1 103 ? 15.844 19.609 16.625 1 90.94 103 ASP A CA 1
ATOM 812 C C . ASP A 1 103 ? 16.391 19.219 18 1 90.94 103 ASP A C 1
ATOM 814 O O . ASP A 1 103 ? 15.648 19.234 19 1 90.94 103 ASP A O 1
ATOM 818 N N . LYS A 1 104 ? 17.609 19.078 18.047 1 87.06 104 LYS A N 1
ATOM 819 C CA . LYS A 1 104 ? 18.25 18.562 19.25 1 87.06 104 LYS A CA 1
ATOM 820 C C . LYS A 1 104 ? 18.031 19.484 20.438 1 87.06 104 LYS A C 1
ATOM 822 O O . LYS A 1 104 ? 17.906 19.016 21.578 1 87.06 104 LYS A O 1
ATOM 827 N N . GLN A 1 105 ? 17.922 20.719 20.188 1 91.12 105 GLN A N 1
ATOM 828 C CA . GLN A 1 105 ? 17.844 21.688 21.281 1 91.12 105 GLN A CA 1
ATOM 829 C C . GLN A 1 105 ? 16.391 21.984 21.641 1 91.12 105 GLN A C 1
ATOM 831 O O . GLN A 1 105 ? 16.125 22.781 22.547 1 91.12 105 GLN A O 1
ATOM 836 N N . GLY A 1 106 ? 15.469 21.422 20.906 1 91.62 106 GLY A N 1
ATOM 837 C CA . GLY A 1 106 ? 14.062 21.609 21.219 1 91.62 106 GLY A CA 1
ATOM 838 C C . GLY A 1 106 ? 13.586 23.031 21.016 1 91.62 106 GLY A C 1
ATOM 839 O O . GLY A 1 106 ? 12.812 23.562 21.812 1 91.62 106 GLY A O 1
ATOM 840 N N . THR A 1 107 ? 14.148 23.75 20 1 91.31 107 THR A N 1
ATOM 841 C CA . THR A 1 107 ? 13.836 25.141 19.734 1 91.31 107 THR A CA 1
ATOM 842 C C . THR A 1 107 ? 12.508 25.266 19 1 91.31 107 THR A C 1
ATOM 844 O O . THR A 1 107 ? 11.93 26.344 18.938 1 91.31 107 THR A O 1
ATOM 847 N N . GLY A 1 108 ? 12.055 24.156 18.422 1 91.38 108 GLY A N 1
ATOM 848 C CA . GLY A 1 108 ? 10.859 24.188 17.594 1 91.38 108 GLY A CA 1
ATOM 849 C C . GLY A 1 108 ? 11.133 24.625 16.172 1 91.38 108 GLY A C 1
ATOM 850 O O . GLY A 1 108 ? 10.195 24.781 15.375 1 91.38 108 GLY A O 1
ATOM 851 N N . ARG A 1 109 ? 12.438 24.859 15.906 1 90.12 109 ARG A N 1
ATOM 852 C CA . ARG A 1 109 ? 12.867 25.203 14.555 1 90.12 109 ARG A CA 1
ATOM 853 C C . ARG A 1 109 ? 14.164 24.484 14.195 1 90.12 109 ARG A C 1
ATOM 855 O O . ARG A 1 109 ? 14.969 24.172 15.07 1 90.12 109 ARG A O 1
ATOM 862 N N . ILE A 1 110 ? 14.25 24.172 12.93 1 89.62 110 ILE A N 1
ATOM 863 C CA . ILE A 1 110 ? 15.5 23.594 12.43 1 89.62 110 ILE A CA 1
ATOM 864 C C . ILE A 1 110 ? 16 24.406 11.234 1 89.62 110 ILE A C 1
ATOM 866 O O . ILE A 1 110 ? 15.227 25.125 10.594 1 89.62 110 ILE A O 1
ATOM 870 N N . SER A 1 111 ? 17.344 24.375 11.078 1 85.56 111 SER A N 1
ATOM 871 C CA . SER A 1 111 ? 17.891 25.062 9.906 1 85.56 111 SER A CA 1
ATOM 872 C C . SER A 1 111 ? 17.609 24.281 8.633 1 85.56 111 SER A C 1
ATOM 874 O O . SER A 1 111 ? 17.531 23.047 8.656 1 85.56 111 SER A O 1
ATOM 876 N N . PHE A 1 112 ? 17.453 25.031 7.566 1 79.75 112 PHE A N 1
ATOM 877 C CA . PHE A 1 112 ? 17.266 24.406 6.262 1 79.75 112 PHE A CA 1
ATOM 878 C C . PHE A 1 112 ? 18.453 23.5 5.926 1 79.75 112 PHE A C 1
ATOM 880 O O . PHE A 1 112 ? 18.266 22.422 5.371 1 79.75 112 PHE A O 1
ATOM 887 N N . ARG A 1 113 ? 19.516 23.984 6.305 1 79.19 113 ARG A N 1
ATOM 888 C CA . ARG A 1 113 ? 20.734 23.219 6.043 1 79.19 113 ARG A CA 1
ATOM 889 C C . ARG A 1 113 ? 20.719 21.891 6.793 1 79.19 113 ARG A C 1
ATOM 891 O O . ARG A 1 113 ? 21.109 20.859 6.242 1 79.19 113 ARG A O 1
ATOM 898 N N . ALA A 1 114 ? 20.281 21.891 7.984 1 80.69 114 ALA A N 1
ATOM 899 C CA . ALA A 1 114 ? 20.172 20.656 8.766 1 80.69 114 ALA A CA 1
ATOM 900 C C . ALA A 1 114 ? 19.219 19.672 8.109 1 80.69 114 ALA A C 1
ATOM 902 O O . ALA A 1 114 ? 19.516 18.484 7.996 1 80.69 114 ALA A O 1
ATOM 903 N N . MET A 1 115 ? 18.125 20.141 7.648 1 79.06 115 MET A N 1
ATOM 904 C CA . MET A 1 115 ? 17.141 19.312 6.965 1 79.06 115 MET A CA 1
ATOM 905 C C . MET A 1 115 ? 17.719 18.703 5.695 1 79.06 115 MET A C 1
ATOM 907 O O . MET A 1 115 ? 17.531 17.516 5.434 1 79.06 115 MET A O 1
ATOM 911 N N . GLN A 1 116 ? 18.406 19.531 4.949 1 75.31 116 GLN A N 1
ATOM 912 C CA . GLN A 1 116 ? 19 19.078 3.701 1 75.31 116 GLN A CA 1
ATOM 913 C C . GLN A 1 116 ? 20.031 17.969 3.959 1 75.31 116 GLN A C 1
ATOM 915 O O . GLN A 1 116 ? 20.078 16.984 3.217 1 75.31 116 GLN A O 1
ATOM 920 N N . GLU A 1 117 ? 20.781 18.188 4.93 1 75.94 117 GLU A N 1
ATOM 921 C CA . GLU A 1 117 ? 21.812 17.219 5.273 1 75.94 117 GLU A CA 1
ATOM 922 C C . GLU A 1 117 ? 21.188 15.867 5.641 1 75.94 117 GLU A C 1
ATOM 924 O O . GLU A 1 117 ? 21.672 14.82 5.207 1 75.94 117 GLU A O 1
ATOM 929 N N . TYR A 1 118 ? 20.156 15.938 6.383 1 73.88 118 TYR A N 1
ATOM 930 C CA . TYR A 1 118 ? 19.469 14.703 6.766 1 73.88 118 TYR A CA 1
ATOM 931 C C . TYR A 1 118 ? 18.812 14.047 5.555 1 73.88 118 TYR A C 1
ATOM 933 O O . TYR A 1 118 ? 18.891 12.828 5.387 1 73.88 118 TYR A O 1
ATOM 941 N N . ALA A 1 119 ? 18.203 14.891 4.738 1 71.69 119 ALA A N 1
ATOM 942 C CA . ALA A 1 119 ? 17.516 14.359 3.564 1 71.69 119 ALA A CA 1
ATOM 943 C C . ALA A 1 119 ? 18.5 13.75 2.574 1 71.69 119 ALA A C 1
ATOM 945 O O . ALA A 1 119 ? 18.234 12.711 1.976 1 71.69 119 ALA A O 1
ATOM 946 N N . ASN A 1 120 ? 19.594 14.422 2.385 1 68.88 120 ASN A N 1
ATOM 947 C CA . ASN A 1 120 ? 20.609 13.953 1.441 1 68.88 120 ASN A CA 1
ATOM 948 C C . ASN A 1 120 ? 21.297 12.695 1.941 1 68.88 120 ASN A C 1
ATOM 950 O O . ASN A 1 120 ? 21.594 11.789 1.158 1 68.88 120 ASN A O 1
ATOM 954 N N . ARG A 1 121 ? 21.609 12.758 3.137 1 65.31 121 ARG A N 1
ATOM 955 C CA . ARG A 1 121 ? 22.375 11.656 3.697 1 65.31 121 ARG A CA 1
ATOM 956 C C . ARG A 1 121 ? 21.547 10.383 3.766 1 65.31 121 ARG A C 1
ATOM 958 O O . ARG A 1 121 ? 22.062 9.289 3.52 1 65.31 121 ARG A O 1
ATOM 965 N N . TYR A 1 122 ? 20.344 10.578 3.996 1 59.41 122 TYR A N 1
ATOM 966 C CA . TYR A 1 122 ? 19.625 9.391 4.414 1 59.41 122 TYR A CA 1
ATOM 967 C C . TYR A 1 122 ? 18.469 9.094 3.459 1 59.41 122 TYR A C 1
ATOM 969 O O . TYR A 1 122 ? 17.984 7.961 3.404 1 59.41 122 TYR A O 1
ATOM 977 N N . GLY A 1 123 ? 17.969 10.117 2.736 1 57.5 123 GLY A N 1
ATOM 978 C CA . GLY A 1 123 ? 16.812 9.969 1.884 1 57.5 123 GLY A CA 1
ATOM 979 C C . GLY A 1 123 ? 17.125 9.336 0.543 1 57.5 123 GLY A C 1
ATOM 980 O O . GLY A 1 123 ? 16.219 8.938 -0.194 1 57.5 123 GLY A O 1
ATOM 981 N N . GLY A 1 124 ? 18.406 9.219 0.155 1 55.56 124 GLY A N 1
ATOM 982 C CA . GLY A 1 124 ? 18.844 8.93 -1.199 1 55.56 124 GLY A CA 1
ATOM 983 C C . GLY A 1 124 ? 18.484 7.523 -1.654 1 55.56 124 GLY A C 1
ATOM 984 O O . GLY A 1 124 ? 18.266 7.289 -2.846 1 55.56 124 GLY A O 1
ATOM 985 N N . GLN A 1 125 ? 18.453 6.691 -0.78 1 55.66 125 GLN A N 1
ATOM 986 C CA . GLN A 1 125 ? 18.281 5.332 -1.276 1 55.66 125 GLN A CA 1
ATOM 987 C C . GLN A 1 125 ? 16.812 5.078 -1.66 1 55.66 125 GLN A C 1
ATOM 989 O O . GLN A 1 125 ? 16.531 4.234 -2.51 1 55.66 125 GLN A O 1
ATOM 994 N N . THR A 1 126 ? 16.031 5.793 -0.998 1 53.72 126 THR A N 1
ATOM 995 C CA . THR A 1 126 ? 14.617 5.539 -1.243 1 53.72 126 THR A CA 1
ATOM 996 C C . THR A 1 126 ? 14.039 6.566 -2.213 1 53.72 126 THR A C 1
ATOM 998 O O . THR A 1 126 ? 13.336 6.211 -3.16 1 53.72 126 THR A O 1
ATOM 1001 N N . LEU A 1 127 ? 14.203 7.945 -1.906 1 54.25 127 LEU A N 1
ATOM 1002 C CA . LEU A 1 127 ? 13.82 9.047 -2.779 1 54.25 127 LEU A CA 1
ATOM 1003 C C . LEU A 1 127 ? 14.961 9.422 -3.715 1 54.25 127 LEU A C 1
ATOM 1005 O O . LEU A 1 127 ? 16.125 9.383 -3.318 1 54.25 127 LEU A O 1
ATOM 1009 N N . GLY A 1 128 ? 14.883 9 -4.961 1 53.97 128 GLY A N 1
ATOM 1010 C CA . GLY A 1 128 ? 15.984 9.547 -5.734 1 53.97 128 GLY A CA 1
ATOM 1011 C C . GLY A 1 128 ? 16.453 10.906 -5.23 1 53.97 128 GLY A C 1
ATOM 1012 O O . GLY A 1 128 ? 15.633 11.75 -4.871 1 53.97 128 GLY A O 1
ATOM 1013 N N . ALA A 1 129 ? 17.578 10.945 -4.719 1 53.97 129 ALA A N 1
ATOM 1014 C CA . ALA A 1 129 ? 18.234 12.18 -4.312 1 53.97 129 ALA A CA 1
ATOM 1015 C C . ALA A 1 129 ? 17.781 13.367 -5.156 1 53.97 129 ALA A C 1
ATOM 1017 O O . ALA A 1 129 ? 17.562 14.461 -4.637 1 53.97 129 ALA A O 1
ATOM 1018 N N . ASP A 1 130 ? 17.5 13.039 -6.254 1 57.91 130 ASP A N 1
ATOM 1019 C CA . ASP A 1 130 ? 17.188 14.125 -7.184 1 57.91 130 ASP A CA 1
ATOM 1020 C C . ASP A 1 130 ? 15.805 14.703 -6.902 1 57.91 130 ASP A C 1
ATOM 1022 O O . ASP A 1 130 ? 15.602 15.914 -7.004 1 57.91 130 ASP A O 1
ATOM 1026 N N . GLU A 1 131 ? 14.922 13.82 -6.426 1 60.88 131 GLU A N 1
ATOM 1027 C CA . GLU A 1 131 ? 13.57 14.32 -6.168 1 60.88 131 GLU A CA 1
ATOM 1028 C C . GLU A 1 131 ? 13.531 15.164 -4.902 1 60.88 131 GLU A C 1
ATOM 1030 O O . GLU A 1 131 ? 12.867 16.203 -4.867 1 60.88 131 GLU A O 1
ATOM 1035 N N . LEU A 1 132 ? 14.211 14.742 -4.016 1 61.22 132 LEU A N 1
ATOM 1036 C CA . LEU A 1 132 ? 14.266 15.516 -2.779 1 61.22 132 LEU A CA 1
ATOM 1037 C C . LEU A 1 132 ? 14.883 16.891 -3.025 1 61.22 132 LEU A C 1
ATOM 1039 O O . LEU A 1 132 ? 14.398 17.891 -2.502 1 61.22 132 LEU A O 1
ATOM 1043 N N . VAL A 1 133 ? 15.867 16.906 -3.873 1 60.75 133 VAL A N 1
ATOM 1044 C CA . VAL A 1 133 ? 16.562 18.156 -4.184 1 60.75 133 VAL A CA 1
ATOM 1045 C C . VAL A 1 133 ? 15.609 19.109 -4.906 1 60.75 133 VAL A C 1
ATOM 1047 O O . VAL A 1 133 ? 15.602 20.312 -4.633 1 60.75 133 VAL A O 1
ATOM 1050 N N . SER A 1 134 ? 14.898 18.562 -5.738 1 65.56 134 SER A N 1
ATOM 1051 C CA . SER A 1 134 ? 13.969 19.391 -6.504 1 65.56 134 SER A CA 1
ATOM 1052 C C . SER A 1 134 ? 12.914 20.016 -5.598 1 65.56 134 SER A C 1
ATOM 1054 O O . SER A 1 134 ? 12.523 21.156 -5.797 1 65.56 134 SER A O 1
ATOM 1056 N N . ILE A 1 135 ? 12.523 19.297 -4.66 1 63.09 135 ILE A N 1
ATOM 1057 C CA . ILE A 1 135 ? 11.5 19.781 -3.734 1 63.09 135 ILE A CA 1
ATOM 1058 C C . ILE A 1 135 ? 12.078 20.891 -2.865 1 63.09 135 ILE A C 1
ATOM 1060 O O . ILE A 1 135 ? 11.414 21.891 -2.605 1 63.09 135 ILE A O 1
ATOM 1064 N N . PHE A 1 136 ? 13.352 20.766 -2.635 1 66.38 136 PHE A N 1
ATOM 1065 C CA . PHE A 1 136 ? 14.031 21.766 -1.818 1 66.38 136 PHE A CA 1
ATOM 1066 C C . PHE A 1 136 ? 14.227 23.062 -2.602 1 66.38 136 PHE A C 1
ATOM 1068 O O . PHE A 1 136 ? 14.227 24.156 -2.021 1 66.38 136 PHE A O 1
ATOM 1075 N N . ALA A 1 137 ? 14.359 22.812 -3.828 1 63.94 137 ALA A N 1
ATOM 1076 C CA . ALA A 1 137 ? 14.656 23.969 -4.66 1 63.94 137 ALA A CA 1
ATOM 1077 C C . ALA A 1 137 ? 13.5 24.969 -4.66 1 63.94 137 ALA A C 1
ATOM 1079 O O . ALA A 1 137 ? 13.703 26.172 -4.793 1 63.94 137 ALA A O 1
ATOM 1080 N N . ASP A 1 138 ? 12.375 24.406 -4.488 1 65.12 138 ASP A N 1
ATOM 1081 C CA . ASP A 1 138 ? 11.203 25.281 -4.566 1 65.12 138 ASP A CA 1
ATOM 1082 C C . ASP A 1 138 ? 10.852 25.844 -3.191 1 65.12 138 ASP A C 1
ATOM 1084 O O . ASP A 1 138 ? 9.977 26.703 -3.074 1 65.12 138 ASP A O 1
ATOM 1088 N N . PHE A 1 139 ? 11.57 25.266 -2.244 1 66.88 139 PHE A N 1
ATOM 1089 C CA . PHE A 1 139 ? 11.227 25.688 -0.891 1 66.88 139 PHE A CA 1
ATOM 1090 C C . PHE A 1 139 ? 12.023 26.922 -0.497 1 66.88 139 PHE A C 1
ATOM 1092 O O . PHE A 1 139 ? 13.242 26.969 -0.657 1 66.88 139 PHE A O 1
ATOM 1099 N N . LYS A 1 140 ? 11.359 28.109 -0.224 1 67.06 140 LYS A N 1
ATOM 1100 C CA . LYS A 1 140 ? 11.977 29.359 0.202 1 67.06 140 LYS A CA 1
ATOM 1101 C C . LYS A 1 140 ? 11.812 29.562 1.705 1 67.06 140 LYS A C 1
ATOM 1103 O O . LYS A 1 140 ? 10.742 29.953 2.172 1 67.06 140 LYS A O 1
ATOM 1108 N N . PRO A 1 141 ? 12.914 29.031 2.367 1 62.72 141 PRO A N 1
ATOM 1109 C CA . PRO A 1 141 ? 12.805 29.281 3.803 1 62.72 141 PRO A CA 1
ATOM 1110 C C . PRO A 1 141 ? 12.742 30.781 4.129 1 62.72 141 PRO A C 1
ATOM 1112 O O . PRO A 1 141 ? 13.062 31.609 3.275 1 62.72 141 PRO A O 1
ATOM 1115 N N . GLY A 1 142 ? 12.055 31.172 5.246 1 64.69 142 GLY A N 1
ATOM 1116 C CA . GLY A 1 142 ? 12.086 32.562 5.664 1 64.69 142 GLY A CA 1
ATOM 1117 C C . GLY A 1 142 ? 13.492 33.125 5.75 1 64.69 142 GLY A C 1
ATOM 1118 O O . GLY A 1 142 ? 14.461 32.438 5.402 1 64.69 142 GLY A O 1
ATOM 1119 N N . ALA A 1 143 ? 13.562 34.469 6.023 1 63.78 143 ALA A N 1
ATOM 1120 C CA . ALA A 1 143 ? 14.766 35.281 6.035 1 63.78 143 ALA A CA 1
ATOM 1121 C C . ALA A 1 143 ? 15.859 34.625 6.891 1 63.78 143 ALA A C 1
ATOM 1123 O O . ALA A 1 143 ? 17.047 34.75 6.59 1 63.78 143 ALA A O 1
ATOM 1124 N N . ASP A 1 144 ? 15.523 33.781 7.879 1 75.38 144 ASP A N 1
ATOM 1125 C CA . ASP A 1 144 ? 16.516 33.25 8.805 1 75.38 144 ASP A CA 1
ATOM 1126 C C . ASP A 1 144 ? 16.891 31.828 8.445 1 75.38 144 ASP A C 1
ATOM 1128 O O . ASP A 1 144 ? 17.734 31.219 9.109 1 75.38 144 ASP A O 1
ATOM 1132 N N . ASN A 1 145 ? 16.391 31.266 7.41 1 80.94 145 ASN A N 1
ATOM 1133 C CA . ASN A 1 145 ? 16.688 29.922 6.914 1 80.94 145 ASN A CA 1
ATOM 1134 C C . ASN A 1 145 ? 16.266 28.844 7.914 1 80.94 145 ASN A C 1
ATOM 1136 O O . ASN A 1 145 ? 16.906 27.797 8.023 1 80.94 145 ASN A O 1
ATOM 1140 N N . LEU A 1 146 ? 15.344 29.297 8.859 1 86.19 146 LEU A N 1
ATOM 1141 C CA . LEU A 1 146 ? 14.805 28.344 9.828 1 86.19 146 LEU A CA 1
ATOM 1142 C C . LEU A 1 146 ? 13.453 27.812 9.375 1 86.19 146 LEU A C 1
ATOM 1144 O O . LEU A 1 146 ? 12.695 28.516 8.703 1 86.19 146 LEU A O 1
ATOM 1148 N N . ILE A 1 147 ? 13.273 26.578 9.719 1 87.69 147 ILE A N 1
ATOM 1149 C CA . ILE A 1 147 ? 12.062 25.875 9.32 1 87.69 147 ILE A CA 1
ATOM 1150 C C . ILE A 1 147 ? 11.305 25.406 10.562 1 87.69 147 ILE A C 1
ATOM 1152 O O . ILE A 1 147 ? 11.898 24.844 11.477 1 87.69 147 ILE A O 1
ATOM 1156 N N . THR A 1 148 ? 9.984 25.781 10.555 1 88.88 148 THR A N 1
ATOM 1157 C CA . THR A 1 148 ? 9.148 25.328 11.656 1 88.88 148 THR A CA 1
ATOM 1158 C C . THR A 1 148 ? 8.68 23.891 11.43 1 88.88 148 THR A C 1
ATOM 1160 O O . THR A 1 148 ? 8.852 23.344 10.336 1 88.88 148 THR A O 1
ATOM 1163 N N . GLN A 1 149 ? 8.031 23.344 12.469 1 89.62 149 GLN A N 1
ATOM 1164 C CA . GLN A 1 149 ? 7.473 22 12.375 1 89.62 149 GLN A CA 1
ATOM 1165 C C . GLN A 1 149 ? 6.41 21.906 11.281 1 89.62 149 GLN A C 1
ATOM 1167 O O . GLN A 1 149 ? 6.391 20.969 10.492 1 89.62 149 GLN A O 1
ATOM 1172 N N . ASP A 1 150 ? 5.605 22.859 11.258 1 87.88 150 ASP A N 1
ATOM 1173 C CA . ASP A 1 150 ? 4.535 22.891 10.266 1 87.88 150 ASP A CA 1
ATOM 1174 C C . ASP A 1 150 ? 5.102 22.969 8.852 1 87.88 150 ASP A C 1
ATOM 1176 O O . ASP A 1 150 ? 4.602 22.312 7.934 1 87.88 150 ASP A O 1
ATOM 1180 N N . GLU A 1 151 ? 6.07 23.766 8.719 1 85.06 151 GLU A N 1
ATOM 1181 C CA . GLU A 1 151 ? 6.703 23.906 7.41 1 85.06 151 GLU A CA 1
ATOM 1182 C C . GLU A 1 151 ? 7.402 22.609 7 1 85.06 151 GLU A C 1
ATOM 1184 O O . GLU A 1 151 ? 7.383 22.234 5.824 1 85.06 151 GLU A O 1
ATOM 1189 N N . PHE A 1 152 ? 7.988 22.031 7.996 1 87.5 152 PHE A N 1
ATOM 1190 C CA . PHE A 1 152 ? 8.648 20.75 7.781 1 87.5 152 PHE A CA 1
ATOM 1191 C C . PHE A 1 152 ? 7.668 19.703 7.254 1 87.5 152 PHE A C 1
ATOM 1193 O O . PHE A 1 152 ? 7.922 19.062 6.23 1 87.5 152 PHE A O 1
ATOM 1200 N N . VAL A 1 153 ? 6.539 19.625 7.867 1 88.56 153 VAL A N 1
ATOM 1201 C CA . VAL A 1 153 ? 5.516 18.656 7.5 1 88.56 153 VAL A CA 1
ATOM 1202 C C . VAL A 1 153 ? 4.957 18.984 6.117 1 88.56 153 VAL A C 1
ATOM 1204 O O . VAL A 1 153 ? 4.746 18.078 5.297 1 88.56 153 VAL A O 1
ATOM 1207 N N . ARG A 1 154 ? 4.75 20.219 5.91 1 85.56 154 ARG A N 1
ATOM 1208 C CA . ARG A 1 154 ? 4.223 20.641 4.617 1 85.56 154 ARG A CA 1
ATOM 1209 C C . ARG A 1 154 ? 5.188 20.297 3.492 1 85.56 154 ARG A C 1
ATOM 1211 O O . ARG A 1 154 ? 4.77 19.844 2.42 1 85.56 154 ARG A O 1
ATOM 1218 N N . PHE A 1 155 ? 6.402 20.484 3.826 1 79.94 155 PHE A N 1
ATOM 1219 C CA . PHE A 1 155 ? 7.434 20.172 2.842 1 79.94 155 PHE A CA 1
ATOM 1220 C C . PHE A 1 155 ? 7.43 18.688 2.506 1 79.94 155 PHE A C 1
ATOM 1222 O O . PHE A 1 155 ? 7.352 18.312 1.334 1 79.94 155 PHE A O 1
ATOM 1229 N N . PHE A 1 156 ? 7.426 17.906 3.488 1 83.38 156 PHE A N 1
ATOM 1230 C CA . PHE A 1 156 ? 7.559 16.469 3.285 1 83.38 156 PHE A CA 1
ATOM 1231 C C . PHE A 1 156 ? 6.246 15.867 2.805 1 83.38 156 PHE A C 1
ATOM 1233 O O . PHE A 1 156 ? 6.219 14.75 2.289 1 83.38 156 PHE A O 1
ATOM 1240 N N . SER A 1 157 ? 5.141 16.594 2.996 1 86.06 157 SER A N 1
ATOM 1241 C CA . SER A 1 157 ? 3.857 16.109 2.506 1 86.06 157 SER A CA 1
ATOM 1242 C C . SER A 1 157 ? 3.857 15.984 0.987 1 86.06 157 SER A C 1
ATOM 1244 O O . SER A 1 157 ? 3.209 15.094 0.434 1 86.06 157 SER A O 1
ATOM 1246 N N . ARG A 1 158 ? 4.566 16.797 0.35 1 80.31 158 ARG A N 1
ATOM 1247 C CA . ARG A 1 158 ? 4.668 16.734 -1.104 1 80.31 158 ARG A CA 1
ATOM 1248 C C . ARG A 1 158 ? 5.387 15.461 -1.549 1 80.31 158 ARG A C 1
ATOM 1250 O O . ARG A 1 158 ? 4.949 14.797 -2.488 1 80.31 158 ARG A O 1
ATOM 1257 N N . VAL A 1 159 ? 6.379 15.203 -0.847 1 76.81 159 VAL A N 1
ATOM 1258 C CA . VAL A 1 159 ? 7.137 13.984 -1.129 1 76.81 159 VAL A CA 1
ATOM 1259 C C . VAL A 1 159 ? 6.305 12.758 -0.768 1 76.81 159 VAL A C 1
ATOM 1261 O O . VAL A 1 159 ? 6.266 11.789 -1.521 1 76.81 159 VAL A O 1
ATOM 1264 N N . SER A 1 160 ? 5.688 12.859 0.358 1 81.94 160 SER A N 1
ATOM 1265 C CA . SER A 1 160 ? 4.918 11.75 0.908 1 81.94 160 SER A CA 1
ATOM 1266 C C . SER A 1 160 ? 3.818 11.312 -0.051 1 81.94 160 SER A C 1
ATOM 1268 O O . SER A 1 160 ? 3.508 10.125 -0.145 1 81.94 160 SER A O 1
ATOM 1270 N N . LYS A 1 161 ? 3.33 12.203 -0.858 1 83.25 161 LYS A N 1
ATOM 1271 C CA . LYS A 1 161 ? 2.213 11.914 -1.753 1 83.25 161 LYS A CA 1
ATOM 1272 C C . LYS A 1 161 ? 2.66 11.062 -2.939 1 83.25 161 LYS A C 1
ATOM 1274 O O . LYS A 1 161 ? 1.84 10.398 -3.576 1 83.25 161 LYS A O 1
ATOM 1279 N N . THR A 1 162 ? 3.914 11.062 -3.168 1 79.81 162 THR A N 1
ATOM 1280 C CA . THR A 1 162 ? 4.402 10.422 -4.387 1 79.81 162 THR A CA 1
ATOM 1281 C C . THR A 1 162 ? 4.988 9.047 -4.078 1 79.81 162 THR A C 1
ATOM 1283 O O . THR A 1 162 ? 5.438 8.344 -4.984 1 79.81 162 THR A O 1
ATOM 1286 N N . ILE A 1 163 ? 4.934 8.695 -2.836 1 80.75 163 ILE A N 1
ATOM 1287 C CA . ILE A 1 163 ? 5.578 7.43 -2.486 1 80.75 163 ILE A CA 1
ATOM 1288 C C . ILE A 1 163 ? 4.609 6.559 -1.69 1 80.75 163 ILE A C 1
ATOM 1290 O O . ILE A 1 163 ? 3.662 7.066 -1.087 1 80.75 163 ILE A O 1
ATOM 1294 N N . SER A 1 164 ? 4.891 5.277 -1.702 1 86.12 164 SER A N 1
ATOM 1295 C CA . SER A 1 164 ? 4.07 4.316 -0.971 1 86.12 164 SER A CA 1
ATOM 1296 C C . SER A 1 164 ? 4.371 4.359 0.524 1 86.12 164 SER A C 1
ATOM 1298 O O . SER A 1 164 ? 5.359 4.965 0.947 1 86.12 164 SER A O 1
ATOM 1300 N N . ASN A 1 165 ? 3.541 3.689 1.25 1 89 165 ASN A N 1
ATOM 1301 C CA . ASN A 1 165 ? 3.758 3.586 2.689 1 89 165 ASN A CA 1
ATOM 1302 C C . ASN A 1 165 ? 5.086 2.906 3.01 1 89 165 ASN A C 1
ATOM 1304 O O . ASN A 1 165 ? 5.812 3.342 3.904 1 89 165 ASN A O 1
ATOM 1308 N N . THR A 1 166 ? 5.395 1.914 2.26 1 84.75 166 THR A N 1
ATOM 1309 C CA . THR A 1 166 ? 6.629 1.17 2.475 1 84.75 166 THR A CA 1
ATOM 1310 C C . THR A 1 166 ? 7.844 2.051 2.203 1 84.75 166 THR A C 1
ATOM 1312 O O . THR A 1 166 ? 8.805 2.051 2.977 1 84.75 166 THR A O 1
ATOM 1315 N N . GLN A 1 167 ? 7.801 2.756 1.164 1 79.88 167 GLN A N 1
ATOM 1316 C CA . GLN A 1 167 ? 8.891 3.662 0.814 1 79.88 167 GLN A CA 1
ATOM 1317 C C . GLN A 1 167 ? 9.055 4.758 1.864 1 79.88 167 GLN A C 1
ATOM 1319 O O . GLN A 1 167 ? 10.18 5.105 2.236 1 79.88 167 GLN A O 1
ATOM 1324 N N . PHE A 1 168 ? 7.992 5.238 2.295 1 86.19 168 PHE A N 1
ATOM 1325 C CA . PHE A 1 168 ? 8.008 6.289 3.305 1 86.19 168 PHE A CA 1
ATOM 1326 C C . PHE A 1 168 ? 8.641 5.789 4.598 1 86.19 168 PHE A C 1
ATOM 1328 O O . PHE A 1 168 ? 9.492 6.465 5.184 1 86.19 168 PHE A O 1
ATOM 1335 N N . GLU A 1 169 ? 8.219 4.664 5 1 85.75 169 GLU A N 1
ATOM 1336 C CA . GLU A 1 169 ? 8.758 4.078 6.223 1 85.75 169 GLU A CA 1
ATOM 1337 C C . GLU A 1 169 ? 10.266 3.84 6.105 1 85.75 169 GLU A C 1
ATOM 1339 O O . GLU A 1 169 ? 11.016 4.082 7.051 1 85.75 169 GLU A O 1
ATOM 1344 N N . ALA A 1 170 ? 10.641 3.355 4.98 1 80.12 170 ALA A N 1
ATOM 1345 C CA . ALA A 1 170 ? 12.07 3.135 4.75 1 80.12 170 ALA A CA 1
ATOM 1346 C C . ALA A 1 170 ? 12.844 4.449 4.789 1 80.12 170 ALA A C 1
ATOM 1348 O O . ALA A 1 170 ? 13.922 4.52 5.375 1 80.12 170 ALA A O 1
ATOM 1349 N N . MET A 1 171 ? 12.266 5.402 4.184 1 79.88 171 MET A N 1
ATOM 1350 C CA . MET A 1 171 ? 12.891 6.723 4.152 1 79.88 171 MET A CA 1
ATOM 1351 C C . MET A 1 171 ? 13.07 7.277 5.562 1 79.88 171 MET A C 1
ATOM 1353 O O . MET A 1 171 ? 14.164 7.711 5.926 1 79.88 171 MET A O 1
ATOM 1357 N N . VAL A 1 172 ? 12.039 7.25 6.332 1 84.56 172 VAL A N 1
ATOM 1358 C CA . VAL A 1 172 ? 12.086 7.805 7.684 1 84.56 172 VAL A CA 1
ATOM 1359 C C . VAL A 1 172 ? 13.039 6.992 8.547 1 84.56 172 VAL A C 1
ATOM 1361 O O . VAL A 1 172 ? 13.812 7.555 9.328 1 84.56 172 VAL A O 1
ATOM 1364 N N . LYS A 1 173 ? 12.992 5.684 8.367 1 83.38 173 LYS A N 1
ATOM 1365 C CA . LYS A 1 173 ? 13.891 4.82 9.125 1 83.38 173 LYS A CA 1
ATOM 1366 C C . LYS A 1 173 ? 15.352 5.129 8.797 1 83.38 173 LYS A C 1
ATOM 1368 O O . LYS A 1 173 ? 16.203 5.168 9.695 1 83.38 173 LYS A O 1
ATOM 1373 N N . GLU A 1 174 ? 15.602 5.309 7.582 1 78.25 174 GLU A N 1
ATOM 1374 C CA . GLU A 1 174 ? 16.953 5.641 7.16 1 78.25 174 GLU A CA 1
ATOM 1375 C C . GLU A 1 174 ? 17.391 6.992 7.719 1 78.25 174 GLU A C 1
ATOM 1377 O O . GLU A 1 174 ? 18.547 7.152 8.141 1 78.25 174 GLU A O 1
ATOM 1382 N N . MET A 1 175 ? 16.531 7.898 7.715 1 77.31 175 MET A N 1
ATOM 1383 C CA . MET A 1 175 ? 16.844 9.242 8.188 1 77.31 175 MET A CA 1
ATOM 1384 C C . MET A 1 175 ? 17.047 9.258 9.695 1 77.31 175 MET A C 1
ATOM 1386 O O . MET A 1 175 ? 17.766 10.117 10.227 1 77.31 175 MET A O 1
ATOM 1390 N N . MET A 1 176 ? 16.453 8.305 10.352 1 78.69 176 MET A N 1
ATOM 1391 C CA . MET A 1 176 ? 16.547 8.242 11.805 1 78.69 176 MET A CA 1
ATOM 1392 C C . MET A 1 176 ? 17.75 7.41 12.25 1 78.69 176 MET A C 1
ATOM 1394 O O . MET A 1 176 ? 18.078 7.379 13.438 1 78.69 176 MET A O 1
ATOM 1398 N N . SER A 1 177 ? 18.297 6.625 11.273 1 70.75 177 SER A N 1
ATOM 1399 C CA . SER A 1 177 ? 19.438 5.785 11.617 1 70.75 177 SER A CA 1
ATOM 1400 C C . SER A 1 177 ? 20.719 6.605 11.711 1 70.75 177 SER A C 1
ATOM 1402 O O . SER A 1 177 ? 20.844 7.648 11.062 1 70.75 177 SER A O 1
ATOM 1404 N N . MET B 1 1 ? -78.688 71.938 9.188 1 29.34 1 MET B N 1
ATOM 1405 C CA . MET B 1 1 ? -77.812 71.625 10.32 1 29.34 1 MET B CA 1
ATOM 1406 C C . MET B 1 1 ? -77.438 70.188 10.344 1 29.34 1 MET B C 1
ATOM 1408 O O . MET B 1 1 ? -78.25 69.312 10.562 1 29.34 1 MET B O 1
ATOM 1412 N N . ASP B 1 2 ? -76.562 69.812 9.344 1 30.22 2 ASP B N 1
ATOM 1413 C CA . ASP B 1 2 ? -76.062 68.625 8.68 1 30.22 2 ASP B CA 1
ATOM 1414 C C . ASP B 1 2 ? -75.375 67.688 9.688 1 30.22 2 ASP B C 1
ATOM 1416 O O . ASP B 1 2 ? -74.5 68.125 10.43 1 30.22 2 ASP B O 1
ATOM 1420 N N . SER B 1 3 ? -76.25 66.812 10.188 1 32.41 3 SER B N 1
ATOM 1421 C CA . SER B 1 3 ? -76.062 65.75 11.125 1 32.41 3 SER B CA 1
ATOM 1422 C C . SER B 1 3 ? -74.812 64.875 10.742 1 32.41 3 SER B C 1
ATOM 1424 O O . SER B 1 3 ? -74.812 64.25 9.711 1 32.41 3 SER B O 1
ATOM 1426 N N . LEU B 1 4 ? -73.688 65.5 10.898 1 33.28 4 LEU B N 1
ATOM 1427 C CA . LEU B 1 4 ? -72.375 64.938 10.539 1 33.28 4 LEU B CA 1
ATOM 1428 C C . LEU B 1 4 ? -72.125 63.625 11.203 1 33.28 4 LEU B C 1
ATOM 1430 O O . LEU B 1 4 ? -71.875 63.531 12.414 1 33.28 4 LEU B O 1
ATOM 1434 N N . LEU B 1 5 ? -73 62.625 10.844 1 37.94 5 LEU B N 1
ATOM 1435 C CA . LEU B 1 5 ? -72.938 61.312 11.438 1 37.94 5 LEU B CA 1
ATOM 1436 C C . LEU B 1 5 ? -71.5 60.75 11.305 1 37.94 5 LEU B C 1
ATOM 1438 O O . LEU B 1 5 ? -70.875 60.875 10.242 1 37.94 5 LEU B O 1
ATOM 1442 N N . PRO B 1 6 ? -70.75 60.656 12.43 1 40.16 6 PRO B N 1
ATOM 1443 C CA . PRO B 1 6 ? -69.312 60.25 12.438 1 40.16 6 PRO B CA 1
ATOM 1444 C C . PRO B 1 6 ? -69.062 58.938 11.758 1 40.16 6 PRO B C 1
ATOM 1446 O O . PRO B 1 6 ? -70 58.062 11.695 1 40.16 6 PRO B O 1
ATOM 1449 N N . PRO B 1 7 ? -68.312 58.906 10.633 1 36.12 7 PRO B N 1
ATOM 1450 C CA . PRO B 1 7 ? -68.062 57.719 9.82 1 36.12 7 PRO B CA 1
ATOM 1451 C C . PRO B 1 7 ? -67.688 56.5 10.664 1 36.12 7 PRO B C 1
ATOM 1453 O O . PRO B 1 7 ? -67.25 56.656 11.797 1 36.12 7 PRO B O 1
ATOM 1456 N N . ARG B 1 8 ? -68.438 55.438 10.391 1 35.25 8 ARG B N 1
ATOM 1457 C CA . ARG B 1 8 ? -68.375 54.094 10.953 1 35.25 8 ARG B CA 1
ATOM 1458 C C . ARG B 1 8 ? -66.938 53.594 10.984 1 35.25 8 ARG B C 1
ATOM 1460 O O . ARG B 1 8 ? -66.188 53.812 10.031 1 35.25 8 ARG B O 1
ATOM 1467 N N . PRO B 1 9 ? -66.438 53.375 12.258 1 31.09 9 PRO B N 1
ATOM 1468 C CA . PRO B 1 9 ? -65.062 52.906 12.453 1 31.09 9 PRO B CA 1
ATOM 1469 C C . PRO B 1 9 ? -64.75 51.625 11.656 1 31.09 9 PRO B C 1
ATOM 1471 O O . PRO B 1 9 ? -65.625 50.75 11.555 1 31.09 9 PRO B O 1
ATOM 1474 N N . GLY B 1 10 ? -64.312 51.812 10.375 1 28.88 10 GLY B N 1
ATOM 1475 C CA . GLY B 1 10 ? -63.875 50.719 9.508 1 28.88 10 GLY B CA 1
ATOM 1476 C C . GLY B 1 10 ? -63.156 49.594 10.25 1 28.88 10 GLY B C 1
ATOM 1477 O O . GLY B 1 10 ? -62.438 49.875 11.219 1 28.88 10 GLY B O 1
ATOM 1478 N N . SER B 1 11 ? -63.812 48.438 10.359 1 28.33 11 SER B N 1
ATOM 1479 C CA . SER B 1 11 ? -63.375 47.156 10.883 1 28.33 11 SER B CA 1
ATOM 1480 C C . SER B 1 11 ? -62.031 46.75 10.305 1 28.33 11 SER B C 1
ATOM 1482 O O . SER B 1 11 ? -61.906 46.5 9.109 1 28.33 11 SER B O 1
ATOM 1484 N N . ARG B 1 12 ? -61 47.5 10.641 1 28.78 12 ARG B N 1
ATOM 1485 C CA . ARG B 1 12 ? -59.719 46.969 10.203 1 28.78 12 ARG B CA 1
ATOM 1486 C C . ARG B 1 12 ? -59.594 45.469 10.531 1 28.78 12 ARG B C 1
ATOM 1488 O O . ARG B 1 12 ? -59.656 45.062 11.695 1 28.78 12 ARG B O 1
ATOM 1495 N N . GLN B 1 13 ? -60.25 44.594 9.711 1 27.94 13 GLN B N 1
ATOM 1496 C CA . GLN B 1 13 ? -59.875 43.188 9.742 1 27.94 13 GLN B CA 1
ATOM 1497 C C . GLN B 1 13 ? -58.344 43.031 9.82 1 27.94 13 GLN B C 1
ATOM 1499 O O . GLN B 1 13 ? -57.625 43.469 8.938 1 27.94 13 GLN B O 1
ATOM 1504 N N . GLY B 1 14 ? -57.844 43.219 11.008 1 26.92 14 GLY B N 1
ATOM 1505 C CA . GLY B 1 14 ? -56.438 42.844 11.25 1 26.92 14 GLY B CA 1
ATOM 1506 C C . GLY B 1 14 ? -56.031 41.562 10.555 1 26.92 14 GLY B C 1
ATOM 1507 O O . GLY B 1 14 ? -56.719 40.562 10.664 1 26.92 14 GLY B O 1
ATOM 1508 N N . ALA B 1 15 ? -55.594 41.719 9.273 1 31.55 15 ALA B N 1
ATOM 1509 C CA . ALA B 1 15 ? -54.906 40.594 8.617 1 31.55 15 ALA B CA 1
ATOM 1510 C C . ALA B 1 15 ? -54.062 39.812 9.609 1 31.55 15 ALA B C 1
ATOM 1512 O O . ALA B 1 15 ? -53.219 40.375 10.305 1 31.55 15 ALA B O 1
ATOM 1513 N N . VAL B 1 16 ? -54.656 38.844 10.156 1 29.88 16 VAL B N 1
ATOM 1514 C CA . VAL B 1 16 ? -53.844 37.812 10.789 1 29.88 16 VAL B CA 1
ATOM 1515 C C . VAL B 1 16 ? -52.688 37.438 9.875 1 29.88 16 VAL B C 1
ATOM 1517 O O . VAL B 1 16 ? -52.875 36.969 8.742 1 29.88 16 VAL B O 1
ATOM 1520 N N . GLN B 1 17 ? -51.75 38.344 9.727 1 29.45 17 GLN B N 1
ATOM 1521 C CA . GLN B 1 17 ? -50.562 37.844 9.078 1 29.45 17 GLN B CA 1
ATOM 1522 C C . GLN B 1 17 ? -50.281 36.406 9.516 1 29.45 17 GLN B C 1
ATOM 1524 O O . GLN B 1 17 ? -50.125 36.125 10.703 1 29.45 17 GLN B O 1
ATOM 1529 N N . GLY B 1 18 ? -50.906 35.438 8.883 1 29.28 18 GLY B N 1
ATOM 1530 C CA . GLY B 1 18 ? -50.438 34.094 9.055 1 29.28 18 GLY B CA 1
ATOM 1531 C C . GLY B 1 18 ? -48.938 34 9.266 1 29.28 18 GLY B C 1
ATOM 1532 O O . GLY B 1 18 ? -48.188 34.688 8.609 1 29.28 18 GLY B O 1
ATOM 1533 N N . ARG B 1 19 ? -48.625 33.75 10.5 1 30.03 19 ARG B N 1
ATOM 1534 C CA . ARG B 1 19 ? -47.281 33.375 10.922 1 30.03 19 ARG B CA 1
ATOM 1535 C C . ARG B 1 19 ? -46.562 32.562 9.828 1 30.03 19 ARG B C 1
ATOM 1537 O O . ARG B 1 19 ? -47.125 31.625 9.273 1 30.03 19 ARG B O 1
ATOM 1544 N N . HIS B 1 20 ? -45.781 33.312 8.961 1 32.41 20 HIS B N 1
ATOM 1545 C CA . HIS B 1 20 ? -44.812 32.594 8.188 1 32.41 20 HIS B CA 1
ATOM 1546 C C . HIS B 1 20 ? -44.344 31.328 8.93 1 32.41 20 HIS B C 1
ATOM 1548 O O . HIS B 1 20 ? -43.906 31.406 10.078 1 32.41 20 HIS B O 1
ATOM 1554 N N . VAL B 1 21 ? -45.031 30.266 8.844 1 36.03 21 VAL B N 1
ATOM 1555 C CA . VAL B 1 21 ? -44.5 28.953 9.227 1 36.03 21 VAL B CA 1
ATOM 1556 C C . VAL B 1 21 ? -42.969 28.984 9.172 1 36.03 21 VAL B C 1
ATOM 1558 O O . VAL B 1 21 ? -42.375 29.703 8.359 1 36.03 21 VAL B O 1
ATOM 1561 N N . ASP B 1 22 ? -42.406 28.531 10.219 1 32.12 22 ASP B N 1
ATOM 1562 C CA . ASP B 1 22 ? -41.031 28.219 10.625 1 32.12 22 ASP B CA 1
ATOM 1563 C C . ASP B 1 22 ? -40.219 27.625 9.461 1 32.12 22 ASP B C 1
ATOM 1565 O O . ASP B 1 22 ? -40.656 26.672 8.836 1 32.12 22 ASP B O 1
ATOM 1569 N N . LYS B 1 23 ? -39.75 28.422 8.5 1 38.22 23 LYS B N 1
ATOM 1570 C CA . LYS B 1 23 ? -38.531 27.875 7.875 1 38.22 23 LYS B CA 1
ATOM 1571 C C . LYS B 1 23 ? -37.906 26.828 8.781 1 38.22 23 LYS B C 1
ATOM 1573 O O . LYS B 1 23 ? -37.094 27.172 9.664 1 38.22 23 LYS B O 1
ATOM 1578 N N . LEU B 1 24 ? -38.562 25.875 9.258 1 39.97 24 LEU B N 1
ATOM 1579 C CA . LEU B 1 24 ? -37.906 24.781 9.938 1 39.97 24 LEU B CA 1
ATOM 1580 C C . LEU B 1 24 ? -36.531 24.5 9.305 1 39.97 24 LEU B C 1
ATOM 1582 O O . LEU B 1 24 ? -36.469 24.188 8.117 1 39.97 24 LEU B O 1
ATOM 1586 N N . ASP B 1 25 ? -35.531 25.109 9.656 1 41.44 25 ASP B N 1
ATOM 1587 C CA . ASP B 1 25 ? -34.125 24.828 9.477 1 41.44 25 ASP B CA 1
ATOM 1588 C C . ASP B 1 25 ? -33.906 23.344 9.195 1 41.44 25 ASP B C 1
ATOM 1590 O O . ASP B 1 25 ? -34.312 22.484 9.969 1 41.44 25 ASP B O 1
ATOM 1594 N N . ILE B 1 26 ? -34.25 22.656 8.117 1 50.06 26 ILE B N 1
ATOM 1595 C CA . ILE B 1 26 ? -33.656 21.359 7.777 1 50.06 26 ILE B CA 1
ATOM 1596 C C . ILE B 1 26 ? -32.562 21 8.781 1 50.06 26 ILE B C 1
ATOM 1598 O O . ILE B 1 26 ? -31.578 21.719 8.906 1 50.06 26 ILE B O 1
ATOM 1602 N N . LEU B 1 27 ? -32.875 20.391 9.914 1 53.28 27 LEU B N 1
ATOM 1603 C CA . LEU B 1 27 ? -32.094 19.969 11.07 1 53.28 27 LEU B CA 1
ATOM 1604 C C . LEU B 1 27 ? -30.703 19.531 10.641 1 53.28 27 LEU B C 1
ATOM 1606 O O . LEU B 1 27 ? -30.516 19.031 9.531 1 53.28 27 LEU B O 1
ATOM 1610 N N . PRO B 1 28 ? -29.625 19.984 11.359 1 71.06 28 PRO B N 1
ATOM 1611 C CA . PRO B 1 28 ? -28.188 19.734 11.219 1 71.06 28 PRO B CA 1
ATOM 1612 C C . PRO B 1 28 ? -27.859 18.297 10.852 1 71.06 28 PRO B C 1
ATOM 1614 O O . PRO B 1 28 ? -26.969 18.047 10.023 1 71.06 28 PRO B O 1
ATOM 1617 N N . ASP B 1 29 ? -28.844 17.344 11.211 1 83.06 29 ASP B N 1
ATOM 1618 C CA . ASP B 1 29 ? -28.578 15.93 10.977 1 83.06 29 ASP B CA 1
ATOM 1619 C C . ASP B 1 29 ? -28.859 15.562 9.516 1 83.06 29 ASP B C 1
ATOM 1621 O O . ASP B 1 29 ? -28.109 14.805 8.906 1 83.06 29 ASP B O 1
ATOM 1625 N N . GLU B 1 30 ? -30.016 16.078 9.008 1 85 30 GLU B N 1
ATOM 1626 C CA . GLU B 1 30 ? -30.359 15.758 7.629 1 85 30 GLU B CA 1
ATOM 1627 C C . GLU B 1 30 ? -29.297 16.281 6.66 1 85 30 GLU B C 1
ATOM 1629 O O . GLU B 1 30 ? -28.969 15.633 5.672 1 85 30 GLU B O 1
ATOM 1634 N N . LEU B 1 31 ? -28.938 17.5 6.898 1 87.12 31 LEU B N 1
ATOM 1635 C CA . LEU B 1 31 ? -27.891 18.078 6.055 1 87.12 31 LEU B CA 1
ATOM 1636 C C . LEU B 1 31 ? -26.609 17.25 6.133 1 87.12 31 LEU B C 1
ATOM 1638 O O . LEU B 1 31 ? -25.953 17.016 5.117 1 87.12 31 LEU B O 1
ATOM 1642 N N . LEU B 1 32 ? -26.344 16.797 7.312 1 88.31 32 LEU B N 1
ATOM 1643 C CA . LEU B 1 32 ? -25.172 15.961 7.504 1 88.31 32 LEU B CA 1
ATOM 1644 C C . LEU B 1 32 ? -25.312 14.648 6.738 1 88.31 32 LEU B C 1
ATOM 1646 O O . LEU B 1 32 ? -24.359 14.18 6.117 1 88.31 32 LEU B O 1
ATOM 1650 N N . LYS B 1 33 ? -26.5 14.086 6.828 1 90.31 33 LYS B N 1
ATOM 1651 C CA . LYS B 1 33 ? -26.766 12.844 6.105 1 90.31 33 LYS B CA 1
ATOM 1652 C C . LYS B 1 33 ? -26.609 13.047 4.598 1 90.31 33 LYS B C 1
ATOM 1654 O O . LYS B 1 33 ? -26.047 12.195 3.91 1 90.31 33 LYS B O 1
ATOM 1659 N N . LYS B 1 34 ? -27.125 14.117 4.117 1 91.94 34 LYS B N 1
ATOM 1660 C CA . LYS B 1 34 ? -27.016 14.422 2.695 1 91.94 34 LYS B CA 1
ATOM 1661 C C . LYS B 1 34 ? -25.547 14.609 2.293 1 91.94 34 LYS B C 1
ATOM 1663 O O . LYS B 1 34 ? -25.141 14.164 1.222 1 91.94 34 LYS B O 1
ATOM 1668 N N . GLN B 1 35 ? -24.828 15.297 3.117 1 91.75 35 GLN B N 1
ATOM 1669 C CA . GLN B 1 35 ? -23.406 15.484 2.863 1 91.75 35 GLN B CA 1
ATOM 1670 C C . GLN B 1 35 ? -22.672 14.148 2.832 1 91.75 35 GLN B C 1
ATOM 1672 O O . GLN B 1 35 ? -21.828 13.922 1.966 1 91.75 35 GLN B O 1
ATOM 1677 N N . ASP B 1 36 ? -23 13.305 3.773 1 92.62 36 ASP B N 1
ATOM 1678 C CA . ASP B 1 36 ? -22.422 11.969 3.814 1 92.62 36 ASP B CA 1
ATOM 1679 C C . ASP B 1 36 ? -22.688 11.211 2.52 1 92.62 36 ASP B C 1
ATOM 1681 O O . ASP B 1 36 ? -21.766 10.656 1.911 1 92.62 36 ASP B O 1
ATOM 1685 N N . GLU B 1 37 ? -23.953 11.195 2.182 1 93.25 37 GLU B N 1
ATOM 1686 C CA . GLU B 1 37 ? -24.375 10.469 0.987 1 93.25 37 GLU B CA 1
ATOM 1687 C C . GLU B 1 37 ? -23.703 11.031 -0.265 1 93.25 37 GLU B C 1
ATOM 1689 O O . GLU B 1 37 ? -23.297 10.273 -1.15 1 93.25 37 GLU B O 1
ATOM 1694 N N . ALA B 1 38 ? -23.562 12.32 -0.323 1 95.25 38 ALA B N 1
ATOM 1695 C CA . ALA B 1 38 ? -22.922 12.961 -1.474 1 95.25 38 ALA B CA 1
ATOM 1696 C C . ALA B 1 38 ? -21.453 12.562 -1.583 1 95.25 38 ALA B C 1
ATOM 1698 O O . ALA B 1 38 ? -20.953 12.289 -2.68 1 95.25 38 ALA B O 1
ATOM 1699 N N . TYR B 1 39 ? -20.828 12.523 -0.483 1 95.19 39 TYR B N 1
ATOM 1700 C CA . TYR B 1 39 ? -19.422 12.141 -0.47 1 95.19 39 TYR B CA 1
ATOM 1701 C C . TYR B 1 39 ? -19.25 10.695 -0.909 1 95.19 39 TYR B C 1
ATOM 1703 O O . TYR B 1 39 ? -18.391 10.391 -1.74 1 95.19 39 TYR B O 1
ATOM 1711 N N . LEU B 1 40 ? -20.078 9.82 -0.356 1 94.94 40 LEU B N 1
ATOM 1712 C CA . LEU B 1 40 ? -19.984 8.398 -0.677 1 94.94 40 LEU B CA 1
ATOM 1713 C C . LEU B 1 40 ? -20.312 8.148 -2.145 1 94.94 40 LEU B C 1
ATOM 1715 O O . LEU B 1 40 ? -19.656 7.336 -2.801 1 94.94 40 LEU B O 1
ATOM 1719 N N . ALA B 1 41 ? -21.297 8.875 -2.635 1 95.06 41 ALA B N 1
ATOM 1720 C CA . ALA B 1 41 ? -21.703 8.727 -4.027 1 95.06 41 ALA B CA 1
ATOM 1721 C C . ALA B 1 41 ? -20.641 9.25 -4.977 1 95.06 41 ALA B C 1
ATOM 1723 O O . ALA B 1 41 ? -20.328 8.617 -5.988 1 95.06 41 ALA B O 1
ATOM 1724 N N . LYS B 1 42 ? -20.062 10.438 -4.648 1 95.69 42 LYS B N 1
ATOM 1725 C CA . LYS B 1 42 ? -19.016 11.055 -5.465 1 95.69 42 LYS B CA 1
ATOM 1726 C C . LYS B 1 42 ? -17.859 10.086 -5.707 1 95.69 42 LYS B C 1
ATOM 1728 O O . LYS B 1 42 ? -17.328 10.023 -6.812 1 95.69 42 LYS B O 1
ATOM 1733 N N . HIS B 1 43 ? -17.562 9.25 -4.738 1 94.31 43 HIS B N 1
ATOM 1734 C CA . HIS B 1 43 ? -16.391 8.391 -4.809 1 94.31 43 HIS B CA 1
ATOM 1735 C C . HIS B 1 43 ? -16.781 6.93 -4.98 1 94.31 43 HIS B C 1
ATOM 1737 O O . HIS B 1 43 ? -15.93 6.043 -4.93 1 94.31 43 HIS B O 1
ATOM 1743 N N . GLN B 1 44 ? -18.047 6.668 -5.156 1 93.81 44 GLN B N 1
ATOM 1744 C CA . GLN B 1 44 ? -18.594 5.336 -5.395 1 93.81 44 GLN B CA 1
ATOM 1745 C C . GLN B 1 44 ? -18.141 4.355 -4.32 1 93.81 44 GLN B C 1
ATOM 1747 O O . GLN B 1 44 ? -17.766 3.217 -4.629 1 93.81 44 GLN B O 1
ATOM 1752 N N . LEU B 1 45 ? -18.172 4.762 -3.098 1 93.75 45 LEU B N 1
ATOM 1753 C CA . LEU B 1 45 ? -17.547 4.004 -2.016 1 93.75 45 LEU B CA 1
ATOM 1754 C C . LEU B 1 45 ? -18.453 2.859 -1.567 1 93.75 45 LEU B C 1
ATOM 1756 O O . LEU B 1 45 ? -17.969 1.787 -1.199 1 93.75 45 LEU B O 1
ATOM 1760 N N . ASP B 1 46 ? -19.766 3.076 -1.617 1 92.06 46 ASP B N 1
ATOM 1761 C CA . ASP B 1 46 ? -20.688 1.999 -1.263 1 92.06 46 ASP B CA 1
ATOM 1762 C C . ASP B 1 46 ? -20.562 0.828 -2.234 1 92.06 46 ASP B C 1
ATOM 1764 O O . ASP B 1 46 ? -20.5 -0.33 -1.816 1 92.06 46 ASP B O 1
ATOM 1768 N N . ALA B 1 47 ? -20.547 1.148 -3.473 1 93.75 47 ALA B N 1
ATOM 1769 C CA . ALA B 1 47 ? -20.391 0.115 -4.492 1 93.75 47 ALA B CA 1
ATOM 1770 C C . ALA B 1 47 ? -19.062 -0.61 -4.34 1 93.75 47 ALA B C 1
ATOM 1772 O O . ALA B 1 47 ? -19 -1.839 -4.422 1 93.75 47 ALA B O 1
ATOM 1773 N N . LEU B 1 48 ? -18.016 0.163 -4.145 1 94.31 48 LEU B N 1
ATOM 1774 C CA . LEU B 1 48 ? -16.672 -0.389 -3.973 1 94.31 48 LEU B CA 1
ATOM 1775 C C . LEU B 1 48 ? -16.641 -1.354 -2.793 1 94.31 48 LEU B C 1
ATOM 1777 O O . LEU B 1 48 ? -16.141 -2.477 -2.92 1 94.31 48 LEU B O 1
ATOM 1781 N N . PHE B 1 49 ? -17.203 -0.981 -1.677 1 95.06 49 PHE B N 1
ATOM 1782 C CA . PHE B 1 49 ? -17.188 -1.812 -0.478 1 95.06 49 PHE B CA 1
ATOM 1783 C C . PHE B 1 49 ? -18.031 -3.07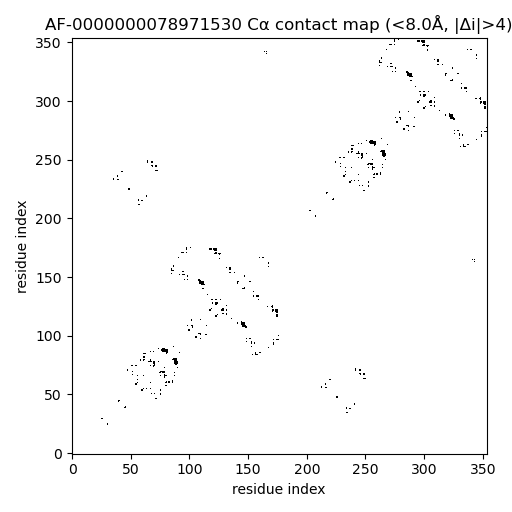2 -0.69 1 95.06 49 PHE B C 1
ATOM 1785 O O . PHE B 1 49 ? -17.641 -4.156 -0.256 1 95.06 49 PHE B O 1
ATOM 1792 N N . GLY B 1 50 ? -19.109 -2.865 -1.341 1 94.25 50 GLY B N 1
ATOM 1793 C CA . GLY B 1 50 ? -19.938 -4.02 -1.667 1 94.25 50 GLY B CA 1
ATOM 1794 C C . GLY B 1 50 ? -19.203 -5.047 -2.512 1 94.25 50 GLY B C 1
ATOM 1795 O O . GLY B 1 50 ? -19.281 -6.246 -2.232 1 94.25 50 GLY B O 1
ATOM 1796 N N . GLU B 1 51 ? -18.547 -4.609 -3.475 1 96.25 51 GLU B N 1
ATOM 1797 C CA . GLU B 1 51 ? -17.797 -5.504 -4.344 1 96.25 51 GLU B CA 1
ATOM 1798 C C . GLU B 1 51 ? -16.688 -6.211 -3.578 1 96.25 51 GLU B C 1
ATOM 1800 O O . GLU B 1 51 ? -16.438 -7.402 -3.785 1 96.25 51 GLU B O 1
ATOM 1805 N N . ILE B 1 52 ? -16.031 -5.488 -2.752 1 97.31 52 ILE B N 1
ATOM 1806 C CA . ILE B 1 52 ? -14.93 -6.055 -1.992 1 97.31 52 ILE B CA 1
ATOM 1807 C C . ILE B 1 52 ? -15.453 -7.121 -1.031 1 97.31 52 ILE B C 1
ATOM 1809 O O . ILE B 1 52 ? -14.891 -8.211 -0.939 1 97.31 52 ILE B O 1
ATOM 1813 N N . LEU B 1 53 ? -16.547 -6.809 -0.345 1 95.38 53 LEU B N 1
ATOM 1814 C CA . LEU B 1 53 ? -17.141 -7.781 0.575 1 95.38 53 LEU B CA 1
ATOM 1815 C C . LEU B 1 53 ? -17.578 -9.039 -0.17 1 95.38 53 LEU B C 1
ATOM 1817 O O . LEU B 1 53 ? -17.328 -10.156 0.292 1 95.38 53 LEU B O 1
ATOM 1821 N N . HIS B 1 54 ? -18.172 -8.781 -1.301 1 95.69 54 HIS B N 1
ATOM 1822 C CA . HIS B 1 54 ? -18.578 -9.914 -2.127 1 95.69 54 HIS B CA 1
ATOM 1823 C C . HIS B 1 54 ? -17.359 -10.742 -2.551 1 95.69 54 HIS B C 1
ATOM 1825 O O . HIS B 1 54 ? -17.391 -11.977 -2.469 1 95.69 54 HIS B O 1
ATOM 1831 N N . GLY B 1 55 ? -16.312 -10.094 -2.973 1 96.5 55 GLY B N 1
ATOM 1832 C CA . GLY B 1 55 ? -15.094 -10.781 -3.346 1 96.5 55 GLY B CA 1
ATOM 1833 C C . GLY B 1 55 ? -14.477 -11.562 -2.199 1 96.5 55 GLY B C 1
ATOM 1834 O O . GLY B 1 55 ? -13.969 -12.664 -2.393 1 96.5 55 GLY B O 1
ATOM 1835 N N . LEU B 1 56 ? -14.586 -11.031 -1.018 1 96.75 56 LEU B N 1
ATOM 1836 C CA . LEU B 1 56 ? -14.016 -11.664 0.168 1 96.75 56 LEU B CA 1
ATOM 1837 C C . LEU B 1 56 ? -14.719 -12.984 0.469 1 96.75 56 LEU B C 1
ATOM 1839 O O . LEU B 1 56 ? -14.062 -13.992 0.732 1 96.75 56 LEU B O 1
ATOM 1843 N N . VAL B 1 57 ? -15.984 -12.977 0.395 1 95.19 57 VAL B N 1
ATOM 1844 C CA . VAL B 1 57 ? -16.719 -14.18 0.771 1 95.19 57 VAL B CA 1
ATOM 1845 C C . VAL B 1 57 ? -16.672 -15.195 -0.373 1 95.19 57 VAL B C 1
ATOM 1847 O O . VAL B 1 57 ? -16.719 -16.406 -0.14 1 95.19 57 VAL B O 1
ATOM 1850 N N . GLN B 1 58 ? -16.562 -14.711 -1.567 1 95.44 58 GLN B N 1
ATOM 1851 C CA . GLN B 1 58 ? -16.484 -15.602 -2.719 1 95.44 58 GLN B CA 1
ATOM 1852 C C . GLN B 1 58 ? -15.117 -16.266 -2.801 1 95.44 58 GLN B C 1
ATOM 1854 O O . GLN B 1 58 ? -15.023 -17.484 -3.029 1 95.44 58 GLN B O 1
ATOM 1859 N N . GLU B 1 59 ? -14.094 -15.477 -2.568 1 96.06 59 GLU B N 1
ATOM 1860 C CA . GLU B 1 59 ? -12.734 -15.961 -2.777 1 96.06 59 GLU B CA 1
ATOM 1861 C C . GLU B 1 59 ? -12.125 -16.469 -1.475 1 96.06 59 GLU B C 1
ATOM 1863 O O . GLU B 1 59 ? -11.219 -17.312 -1.492 1 96.06 59 GLU B O 1
ATOM 1868 N N . MET B 1 60 ? -12.547 -15.961 -0.423 1 95.44 60 MET B N 1
ATOM 1869 C CA . MET B 1 60 ? -12.008 -16.281 0.898 1 95.44 60 MET B CA 1
ATOM 1870 C C . MET B 1 60 ? -10.484 -16.312 0.872 1 95.44 60 MET B C 1
ATOM 1872 O O . MET B 1 60 ? -9.875 -17.344 1.182 1 95.44 60 MET B O 1
ATOM 1876 N N . PRO B 1 61 ? -9.875 -15.148 0.56 1 96.12 61 PRO B N 1
ATOM 1877 C CA . PRO B 1 61 ? -8.414 -15.102 0.447 1 96.12 61 PRO B CA 1
ATOM 1878 C C . PRO B 1 61 ? -7.711 -15.406 1.768 1 96.12 61 PRO B C 1
ATOM 1880 O O . PRO B 1 61 ? -8.258 -15.133 2.84 1 96.12 61 PRO B O 1
ATOM 1883 N N . SER B 1 62 ? -6.453 -15.984 1.605 1 94.12 62 SER B N 1
ATOM 1884 C CA . SER B 1 62 ? -5.637 -16.297 2.777 1 94.12 62 SER B CA 1
ATOM 1885 C C . SER B 1 62 ? -5.168 -15.016 3.469 1 94.12 62 SER B C 1
ATOM 1887 O O . SER B 1 62 ? -4.91 -15.016 4.676 1 94.12 62 SER B O 1
ATOM 1889 N N . ASP B 1 63 ? -5.047 -13.922 2.742 1 94.69 63 ASP B N 1
ATOM 1890 C CA . ASP B 1 63 ? -4.68 -12.602 3.258 1 94.69 63 ASP B CA 1
ATOM 1891 C C . ASP B 1 63 ? -5.75 -11.562 2.926 1 94.69 63 ASP B C 1
ATOM 1893 O O . ASP B 1 63 ? -5.629 -10.836 1.939 1 94.69 63 ASP B O 1
ATOM 1897 N N . PRO B 1 64 ? -6.754 -11.516 3.76 1 96.19 64 PRO B N 1
ATOM 1898 C CA . PRO B 1 64 ? -7.867 -10.617 3.457 1 96.19 64 PRO B CA 1
ATOM 1899 C C . PRO B 1 64 ? -7.453 -9.148 3.453 1 96.19 64 PRO B C 1
ATOM 1901 O O . PRO B 1 64 ? -8.016 -8.344 2.707 1 96.19 64 PRO B O 1
ATOM 1904 N N . VAL B 1 65 ? -6.453 -8.82 4.203 1 94.25 65 VAL B N 1
ATOM 1905 C CA . VAL B 1 65 ? -5.98 -7.438 4.258 1 94.25 65 VAL B CA 1
ATOM 1906 C C . VAL B 1 65 ? -5.375 -7.043 2.914 1 94.25 65 VAL B C 1
ATOM 1908 O O . VAL B 1 65 ? -5.742 -6.02 2.336 1 94.25 65 VAL B O 1
ATOM 1911 N N . GLN B 1 66 ? -4.523 -7.867 2.484 1 94.44 66 GLN B N 1
ATOM 1912 C CA . GLN B 1 66 ? -3.918 -7.59 1.185 1 94.44 66 GLN B CA 1
ATOM 1913 C C . GLN B 1 66 ? -4.969 -7.594 0.078 1 94.44 66 GLN B C 1
ATOM 1915 O O . GLN B 1 66 ? -4.867 -6.828 -0.882 1 94.44 66 GLN B O 1
ATOM 1920 N N . PHE B 1 67 ? -5.969 -8.492 0.185 1 97.56 67 PHE B N 1
ATOM 1921 C CA . PHE B 1 67 ? -7.059 -8.531 -0.783 1 97.56 67 PHE B CA 1
ATOM 1922 C C . PHE B 1 67 ? -7.793 -7.203 -0.829 1 97.56 67 PHE B C 1
ATOM 1924 O O . PHE B 1 67 ? -8.094 -6.688 -1.909 1 97.56 67 PHE B O 1
ATOM 1931 N N . ILE B 1 68 ? -8.07 -6.648 0.311 1 97.44 68 ILE B N 1
ATOM 1932 C CA . ILE B 1 68 ? -8.773 -5.375 0.383 1 97.44 68 ILE B CA 1
ATOM 1933 C C . ILE B 1 68 ? -7.922 -4.277 -0.26 1 97.44 68 ILE B C 1
ATOM 1935 O O . ILE B 1 68 ? -8.406 -3.531 -1.115 1 97.44 68 ILE B O 1
ATOM 1939 N N . ILE B 1 69 ? -6.695 -4.238 0.043 1 96.19 69 ILE B N 1
ATOM 1940 C CA . ILE B 1 69 ? -5.785 -3.23 -0.484 1 96.19 69 ILE B CA 1
ATOM 1941 C C . ILE B 1 69 ? -5.711 -3.344 -2.006 1 96.19 69 ILE B C 1
ATOM 1943 O O . ILE B 1 69 ? -5.875 -2.35 -2.717 1 96.19 69 ILE B O 1
ATOM 1947 N N . ASP B 1 70 ? -5.535 -4.5 -2.436 1 97.06 70 ASP B N 1
ATOM 1948 C CA . ASP B 1 70 ? -5.422 -4.715 -3.875 1 97.06 70 ASP B CA 1
ATOM 1949 C C . ASP B 1 70 ? -6.734 -4.387 -4.586 1 97.06 70 ASP B C 1
ATOM 1951 O O . ASP B 1 70 ? -6.73 -3.896 -5.715 1 97.06 70 ASP B O 1
ATOM 1955 N N . SER B 1 71 ? -7.832 -4.699 -3.945 1 97.56 71 SER B N 1
ATOM 1956 C CA . SER B 1 71 ? -9.141 -4.43 -4.527 1 97.56 71 SER B CA 1
ATOM 1957 C C . SER B 1 71 ? -9.359 -2.934 -4.727 1 97.56 71 SER B C 1
ATOM 1959 O O . SER B 1 71 ? -9.875 -2.506 -5.762 1 97.56 71 SER B O 1
ATOM 1961 N N . VAL B 1 72 ? -8.938 -2.248 -3.73 1 96.25 72 VAL B N 1
ATOM 1962 C CA . VAL B 1 72 ? -9.141 -0.804 -3.803 1 96.25 72 VAL B CA 1
ATOM 1963 C C . VAL B 1 72 ? -8.188 -0.201 -4.836 1 96.25 72 VAL B C 1
ATOM 1965 O O . VAL B 1 72 ? -8.555 0.731 -5.555 1 96.25 72 VAL B O 1
ATOM 1968 N N . GLN B 1 73 ? -7.082 -0.749 -4.992 1 93.88 73 GLN B N 1
ATOM 1969 C CA . GLN B 1 73 ? -6.047 -0.174 -5.844 1 93.88 73 GLN B CA 1
ATOM 1970 C C . GLN B 1 73 ? -6.191 -0.656 -7.285 1 93.88 73 GLN B C 1
ATOM 1972 O O . GLN B 1 73 ? -5.973 0.109 -8.227 1 93.88 73 GLN B O 1
ATOM 1977 N N . TYR B 1 74 ? -6.578 -1.938 -7.453 1 95.75 74 TYR B N 1
ATOM 1978 C CA . TYR B 1 74 ? -6.473 -2.523 -8.781 1 95.75 74 TYR B CA 1
ATOM 1979 C C . TYR B 1 74 ? -7.797 -3.143 -9.211 1 95.75 74 TYR B C 1
ATOM 1981 O O . TYR B 1 74 ? -7.949 -3.564 -10.359 1 95.75 74 TYR B O 1
ATOM 1989 N N . GLY B 1 75 ? -8.742 -3.193 -8.352 1 96.31 75 GLY B N 1
ATOM 1990 C CA . GLY B 1 75 ? -10 -3.877 -8.617 1 96.31 75 GLY B CA 1
ATOM 1991 C C . GLY B 1 75 ? -10.047 -5.281 -8.047 1 96.31 75 GLY B C 1
ATOM 1992 O O . GLY B 1 75 ? -9.016 -5.938 -7.91 1 96.31 75 GLY B O 1
ATOM 1993 N N . VAL B 1 76 ? -11.227 -5.672 -7.742 1 97.12 76 VAL B N 1
ATOM 1994 C CA . VAL B 1 76 ? -11.453 -6.941 -7.059 1 97.12 76 VAL B CA 1
ATOM 1995 C C . VAL B 1 76 ? -10.945 -8.094 -7.93 1 97.12 76 VAL B C 1
ATOM 1997 O O . VAL B 1 76 ? -10.336 -9.039 -7.426 1 97.12 76 VAL B O 1
ATOM 2000 N N . ASP B 1 77 ? -11.086 -7.988 -9.227 1 97.56 77 ASP B N 1
ATOM 2001 C CA . ASP B 1 77 ? -10.664 -9.055 -10.125 1 97.56 77 ASP B CA 1
ATOM 2002 C C . ASP B 1 77 ? -9.156 -9.258 -10.07 1 97.56 77 ASP B C 1
ATOM 2004 O O . ASP B 1 77 ? -8.672 -10.391 -10.156 1 97.56 77 ASP B O 1
ATOM 2008 N N . GLN B 1 78 ? -8.438 -8.211 -9.836 1 97.62 78 GLN B N 1
ATOM 2009 C CA . GLN B 1 78 ? -6.977 -8.258 -9.805 1 97.62 78 GLN B CA 1
ATOM 2010 C C . GLN B 1 78 ? -6.469 -8.664 -8.43 1 97.62 78 GLN B C 1
ATOM 2012 O O . GLN B 1 78 ? -5.305 -9.031 -8.273 1 97.62 78 GLN B O 1
ATOM 2017 N N . ALA B 1 79 ? -7.375 -8.609 -7.457 1 97.88 79 ALA B N 1
ATOM 2018 C CA . ALA B 1 79 ? -6.98 -8.859 -6.074 1 97.88 79 ALA B CA 1
ATOM 2019 C C . ALA B 1 79 ? -7.086 -10.344 -5.73 1 97.88 79 ALA B C 1
ATOM 2021 O O . ALA B 1 79 ? -6.613 -10.773 -4.68 1 97.88 79 ALA B O 1
ATOM 2022 N N . VAL B 1 80 ? -7.672 -11.094 -6.652 1 98.25 80 VAL B N 1
ATOM 2023 C CA . VAL B 1 80 ? -7.875 -12.516 -6.383 1 98.25 80 VAL B CA 1
ATOM 2024 C C . VAL B 1 80 ? -6.531 -13.195 -6.141 1 98.25 80 VAL B C 1
ATOM 2026 O O . VAL B 1 80 ? -5.594 -13.031 -6.926 1 98.25 80 VAL B O 1
ATOM 2029 N N . GLN B 1 81 ? -6.48 -13.922 -5.027 1 96.94 81 GLN B N 1
ATOM 2030 C CA . GLN B 1 81 ? -5.234 -14.562 -4.625 1 96.94 81 GLN B CA 1
ATOM 2031 C C . GLN B 1 81 ? -5.191 -16.016 -5.086 1 96.94 81 GLN B C 1
ATOM 2033 O O . GLN B 1 81 ? -6.18 -16.75 -4.961 1 96.94 81 GLN B O 1
ATOM 2038 N N . ASP B 1 82 ? -4.016 -16.359 -5.59 1 95.12 82 ASP B N 1
ATOM 2039 C CA . ASP B 1 82 ? -3.785 -17.766 -5.938 1 95.12 82 ASP B CA 1
ATOM 2040 C C . ASP B 1 82 ? -3.875 -18.656 -4.703 1 95.12 82 ASP B C 1
ATOM 2042 O O . ASP B 1 82 ? -3.281 -18.359 -3.666 1 95.12 82 ASP B O 1
ATOM 2046 N N . LYS B 1 83 ? -4.547 -19.719 -4.867 1 91.69 83 LYS B N 1
ATOM 2047 C CA . LYS B 1 83 ? -4.816 -20.578 -3.709 1 91.69 83 LYS B CA 1
ATOM 2048 C C . LYS B 1 83 ? -3.541 -21.234 -3.203 1 91.69 83 LYS B C 1
ATOM 2050 O O . LYS B 1 83 ? -3.371 -21.422 -1.997 1 91.69 83 LYS B O 1
ATOM 2055 N N . ALA B 1 84 ? -2.643 -21.531 -4.086 1 89.06 84 ALA B N 1
ATOM 2056 C CA . ALA B 1 84 ? -1.432 -22.266 -3.723 1 89.06 84 ALA B CA 1
ATOM 2057 C C . ALA B 1 84 ? -0.372 -21.328 -3.154 1 89.06 84 ALA B C 1
ATOM 2059 O O . ALA B 1 84 ? 0.31 -21.672 -2.184 1 89.06 84 ALA B O 1
ATOM 2060 N N . THR B 1 85 ? -0.315 -20.078 -3.66 1 90.81 85 THR B N 1
ATOM 2061 C CA . THR B 1 85 ? 0.82 -19.219 -3.332 1 90.81 85 THR B CA 1
ATOM 2062 C C . THR B 1 85 ? 0.369 -18.016 -2.523 1 90.81 85 THR B C 1
ATOM 2064 O O . THR B 1 85 ? 1.189 -17.328 -1.901 1 90.81 85 THR B O 1
ATOM 2067 N N . GLY B 1 86 ? -0.94 -17.703 -2.615 1 92.94 86 GLY B N 1
ATOM 2068 C CA . GLY B 1 86 ? -1.437 -16.5 -1.97 1 92.94 86 GLY B CA 1
ATOM 2069 C C . GLY B 1 86 ? -1.129 -15.234 -2.748 1 92.94 86 GLY B C 1
ATOM 2070 O O . GLY B 1 86 ? -1.409 -14.125 -2.283 1 92.94 86 GLY B O 1
ATOM 2071 N N . MET B 1 87 ? -0.621 -15.406 -3.902 1 93.44 87 MET B N 1
ATOM 2072 C CA . MET B 1 87 ? -0.218 -14.258 -4.711 1 93.44 87 MET B CA 1
ATOM 2073 C C . MET B 1 87 ? -1.418 -13.648 -5.426 1 93.44 87 MET B C 1
ATOM 2075 O O . MET B 1 87 ? -2.188 -14.367 -6.074 1 93.44 87 MET B O 1
ATOM 2079 N N . PRO B 1 88 ? -1.536 -12.352 -5.309 1 96.56 88 PRO B N 1
ATOM 2080 C CA . PRO B 1 88 ? -2.623 -11.719 -6.059 1 96.56 88 PRO B CA 1
ATOM 2081 C C . PRO B 1 88 ? -2.439 -11.828 -7.57 1 96.56 88 PRO B C 1
ATOM 2083 O O . PRO B 1 88 ? -1.307 -11.914 -8.055 1 96.56 88 PRO B O 1
ATOM 2086 N N . LEU B 1 89 ? -3.52 -11.797 -8.289 1 96.81 89 LEU B N 1
ATOM 2087 C CA . LEU B 1 89 ? -3.525 -11.984 -9.734 1 96.81 89 LEU B CA 1
ATOM 2088 C C . LEU B 1 89 ? -2.709 -10.898 -10.422 1 96.81 89 LEU B C 1
ATOM 2090 O O . LEU B 1 89 ? -1.975 -11.18 -11.375 1 96.81 89 LEU B O 1
ATOM 2094 N N . HIS B 1 90 ? -2.799 -9.656 -9.945 1 96.75 90 HIS B N 1
ATOM 2095 C CA . HIS B 1 90 ? -2.078 -8.578 -10.609 1 96.75 90 HIS B CA 1
ATOM 2096 C C . HIS B 1 90 ? -0.572 -8.797 -10.547 1 96.75 90 HIS B C 1
ATOM 2098 O O . HIS B 1 90 ? 0.151 -8.461 -11.484 1 96.75 90 HIS B O 1
ATOM 2104 N N . ARG B 1 91 ? -0.092 -9.359 -9.523 1 95.38 91 ARG B N 1
ATOM 2105 C CA . ARG B 1 91 ? 1.332 -9.664 -9.422 1 95.38 91 ARG B CA 1
ATOM 2106 C C . ARG B 1 91 ? 1.69 -10.891 -10.25 1 95.38 91 ARG B C 1
ATOM 2108 O O . ARG B 1 91 ? 2.732 -10.914 -10.906 1 95.38 91 ARG B O 1
ATOM 2115 N N . LYS B 1 92 ? 0.869 -11.859 -10.203 1 95.44 92 LYS B N 1
ATOM 2116 C CA . LYS B 1 92 ? 1.097 -13.07 -10.969 1 95.44 92 LYS B CA 1
ATOM 2117 C C . LYS B 1 92 ? 1.206 -12.766 -12.461 1 95.44 92 LYS B C 1
ATOM 2119 O O . LYS B 1 92 ? 2.102 -13.273 -13.141 1 95.44 92 LYS B O 1
ATOM 2124 N N . ILE B 1 93 ? 0.312 -11.945 -12.93 1 95.69 93 ILE B N 1
ATOM 2125 C CA . ILE B 1 93 ? 0.293 -11.57 -14.344 1 95.69 93 ILE B CA 1
ATOM 2126 C C . ILE B 1 93 ? 1.615 -10.906 -14.719 1 95.69 93 ILE B C 1
ATOM 2128 O O . ILE B 1 93 ? 2.191 -11.211 -15.766 1 95.69 93 ILE B O 1
ATOM 2132 N N . ARG B 1 94 ? 2.111 -10.078 -13.828 1 93.62 94 ARG B N 1
ATOM 2133 C CA . ARG B 1 94 ? 3.377 -9.391 -14.078 1 93.62 94 ARG B CA 1
ATOM 2134 C C . ARG B 1 94 ? 4.535 -10.383 -14.133 1 93.62 94 ARG B C 1
ATOM 2136 O O . ARG B 1 94 ? 5.434 -10.25 -14.961 1 93.62 94 ARG B O 1
ATOM 2143 N N . LEU B 1 95 ? 4.48 -11.32 -13.273 1 92.12 95 LEU B N 1
ATOM 2144 C CA . LEU B 1 95 ? 5.531 -12.328 -13.242 1 92.12 95 LEU B CA 1
ATOM 2145 C C . LEU B 1 95 ? 5.496 -13.188 -14.5 1 92.12 95 LEU B C 1
ATOM 2147 O O . LEU B 1 95 ? 6.543 -13.555 -15.039 1 92.12 95 LEU B O 1
ATOM 2151 N N . LEU B 1 96 ? 4.34 -13.5 -14.945 1 93.69 96 LEU B N 1
ATOM 2152 C CA . LEU B 1 96 ? 4.211 -14.305 -16.156 1 93.69 96 LEU B CA 1
ATOM 2153 C C . LEU B 1 96 ? 4.703 -13.539 -17.375 1 93.69 96 LEU B C 1
ATOM 2155 O O . LEU B 1 96 ? 5.309 -14.117 -18.281 1 93.69 96 LEU B O 1
ATOM 2159 N N . ASP B 1 97 ? 4.449 -12.281 -17.359 1 93.31 97 ASP B N 1
ATOM 2160 C CA . ASP B 1 97 ? 5.012 -11.445 -18.422 1 93.31 97 ASP B CA 1
ATOM 2161 C C . ASP B 1 97 ? 6.535 -11.492 -18.406 1 93.31 97 ASP B C 1
ATOM 2163 O O . ASP B 1 97 ? 7.168 -11.625 -19.453 1 93.31 97 ASP B O 1
ATOM 2167 N N . LEU B 1 98 ? 7.082 -11.383 -17.234 1 89.06 98 LEU B N 1
ATOM 2168 C CA . LEU B 1 98 ? 8.531 -11.453 -17.078 1 89.06 98 LEU B CA 1
ATOM 2169 C C . LEU B 1 98 ? 9.062 -12.805 -17.547 1 89.06 98 LEU B C 1
ATOM 2171 O O . LEU B 1 98 ? 10.07 -12.867 -18.266 1 89.06 98 LEU B O 1
ATOM 2175 N N . PHE B 1 99 ? 8.359 -13.852 -17.188 1 92.19 99 PHE B N 1
ATOM 2176 C CA . PHE B 1 99 ? 8.742 -15.188 -17.625 1 92.19 99 PHE B CA 1
ATOM 2177 C C . PHE B 1 99 ? 8.789 -15.273 -19.141 1 92.19 99 PHE B C 1
ATOM 2179 O O . PHE B 1 99 ? 9.742 -15.812 -19.719 1 92.19 99 PHE B O 1
ATOM 2186 N N . ARG B 1 100 ? 7.812 -14.703 -19.766 1 92.75 100 ARG B N 1
ATOM 2187 C CA . ARG B 1 100 ? 7.719 -14.734 -21.219 1 92.75 100 ARG B CA 1
ATOM 2188 C C . ARG B 1 100 ? 8.859 -13.953 -21.859 1 92.75 100 ARG B C 1
ATOM 2190 O O . ARG B 1 100 ? 9.359 -14.328 -22.922 1 92.75 100 ARG B O 1
ATOM 2197 N N . ILE B 1 101 ? 9.25 -12.945 -21.219 1 88.88 101 ILE B N 1
ATOM 2198 C CA . ILE B 1 101 ? 10.352 -12.133 -21.719 1 88.88 101 ILE B CA 1
ATOM 2199 C C . ILE B 1 101 ? 11.656 -12.914 -21.641 1 88.88 101 ILE B C 1
ATOM 2201 O O . ILE B 1 101 ? 12.492 -12.844 -22.531 1 88.88 101 ILE B O 1
ATOM 2205 N N . ILE B 1 102 ? 11.812 -13.625 -20.578 1 86.94 102 ILE B N 1
ATOM 2206 C CA . ILE B 1 102 ? 13.016 -14.414 -20.375 1 86.94 102 ILE B CA 1
ATOM 2207 C C . ILE B 1 102 ? 13.016 -15.609 -21.312 1 86.94 102 ILE B C 1
ATOM 2209 O O . ILE B 1 102 ? 14.047 -15.961 -21.891 1 86.94 102 ILE B O 1
ATOM 2213 N N . ASP B 1 103 ? 11.844 -16.219 -21.438 1 91.06 103 ASP B N 1
ATOM 2214 C CA . ASP B 1 103 ? 11.664 -17.359 -22.328 1 91.06 103 ASP B CA 1
ATOM 2215 C C . ASP B 1 103 ? 11.547 -16.922 -23.781 1 91.06 103 ASP B C 1
ATOM 2217 O O . ASP B 1 103 ? 10.508 -17.125 -24.406 1 91.06 103 ASP B O 1
ATOM 2221 N N . LYS B 1 104 ? 12.594 -16.547 -24.297 1 87.06 104 LYS B N 1
ATOM 2222 C CA . LYS B 1 104 ? 12.609 -15.961 -25.625 1 87.06 104 LYS B CA 1
ATOM 2223 C C . LYS B 1 104 ? 12.125 -16.953 -26.688 1 87.06 104 LYS B C 1
ATOM 2225 O O . LYS B 1 104 ? 11.477 -16.562 -27.656 1 87.06 104 LYS B O 1
ATOM 2230 N N . GLN B 1 105 ? 12.359 -18.172 -26.453 1 91.12 105 GLN B N 1
ATOM 2231 C CA . GLN B 1 105 ? 12.055 -19.188 -27.469 1 91.12 105 GLN B CA 1
ATOM 2232 C C . GLN B 1 105 ? 10.656 -19.766 -27.266 1 91.12 105 GLN B C 1
ATOM 2234 O O . GLN B 1 105 ? 10.219 -20.625 -28.031 1 91.12 105 GLN B O 1
ATOM 2239 N N . GLY B 1 106 ? 10 -19.375 -26.203 1 91.62 106 GLY B N 1
ATOM 2240 C CA . GLY B 1 106 ? 8.648 -19.844 -25.953 1 91.62 106 GLY B CA 1
ATOM 2241 C C . GLY B 1 106 ? 8.57 -21.312 -25.625 1 91.62 106 GLY B C 1
ATOM 2242 O O . GLY B 1 106 ? 7.664 -22.016 -26.078 1 91.62 106 GLY B O 1
ATOM 2243 N N . THR B 1 107 ? 9.609 -21.859 -24.953 1 91.25 107 THR B N 1
ATOM 2244 C CA . THR B 1 107 ? 9.703 -23.281 -24.641 1 91.25 107 THR B CA 1
ATOM 2245 C C . THR B 1 107 ? 8.812 -23.641 -23.453 1 91.25 107 THR B C 1
ATOM 2247 O O . THR B 1 107 ? 8.523 -24.812 -23.203 1 91.25 107 THR B O 1
ATOM 2250 N N . GLY B 1 108 ? 8.406 -22.625 -22.703 1 91.38 108 GLY B N 1
ATOM 2251 C CA . GLY B 1 108 ? 7.648 -22.859 -21.484 1 91.38 108 GLY B CA 1
ATOM 2252 C C . GLY B 1 108 ? 8.523 -23.188 -20.281 1 91.38 108 GLY B C 1
ATOM 2253 O O . GLY B 1 108 ? 8.016 -23.484 -19.203 1 91.38 108 GLY B O 1
ATOM 2254 N N . ARG B 1 109 ? 9.836 -23.156 -20.562 1 90.25 109 ARG B N 1
ATOM 2255 C CA . ARG B 1 109 ? 10.82 -23.375 -19.5 1 90.25 109 ARG B CA 1
ATOM 2256 C C . ARG B 1 109 ? 12 -22.406 -19.641 1 90.25 109 ARG B C 1
ATOM 2258 O O . ARG B 1 109 ? 12.328 -21.984 -20.734 1 90.25 109 ARG B O 1
ATOM 2265 N N . ILE B 1 110 ? 12.508 -22.031 -18.5 1 89.75 110 ILE B N 1
ATOM 2266 C CA . ILE B 1 110 ? 13.719 -21.219 -18.5 1 89.75 110 ILE B CA 1
ATOM 2267 C C . ILE B 1 110 ? 14.781 -21.859 -17.625 1 89.75 110 ILE B C 1
ATOM 2269 O O . ILE B 1 110 ? 14.461 -22.688 -16.75 1 89.75 110 ILE B O 1
ATOM 2273 N N . SER B 1 111 ? 16.062 -21.578 -17.984 1 85.75 111 SER B N 1
ATOM 2274 C CA . SER B 1 111 ? 17.141 -22.094 -17.141 1 85.75 111 SER B CA 1
ATOM 2275 C C . SER B 1 111 ? 17.219 -21.328 -15.82 1 85.75 111 SER B C 1
ATOM 2277 O O . SER B 1 111 ? 16.922 -20.141 -15.766 1 85.75 111 SER B O 1
ATOM 2279 N N . PHE B 1 112 ? 17.609 -22.062 -14.812 1 80.5 112 PHE B N 1
ATOM 2280 C CA . PHE B 1 112 ? 17.828 -21.438 -13.516 1 80.5 112 PHE B CA 1
ATOM 2281 C C . PHE B 1 112 ? 18.859 -20.312 -13.617 1 80.5 112 PHE B C 1
ATOM 2283 O O . PHE B 1 112 ? 18.688 -19.25 -13 1 80.5 112 PHE B O 1
ATOM 2290 N N . ARG B 1 113 ? 19.766 -20.594 -14.391 1 79.44 113 ARG B N 1
ATOM 2291 C CA . ARG B 1 113 ? 20.828 -19.609 -14.578 1 79.44 113 ARG B CA 1
ATOM 2292 C C . ARG B 1 113 ? 20.281 -18.328 -15.211 1 79.44 113 ARG B C 1
ATOM 2294 O O . ARG B 1 113 ? 20.656 -17.234 -14.82 1 79.44 113 ARG B O 1
ATOM 2301 N N . ALA B 1 114 ? 19.438 -18.469 -16.156 1 80.88 114 ALA B N 1
ATOM 2302 C CA . ALA B 1 114 ? 18.812 -17.297 -16.797 1 80.88 114 ALA B CA 1
ATOM 2303 C C . ALA B 1 114 ? 18.016 -16.5 -15.781 1 80.88 114 ALA B C 1
ATOM 2305 O O . ALA B 1 114 ? 18.094 -15.266 -15.75 1 80.88 1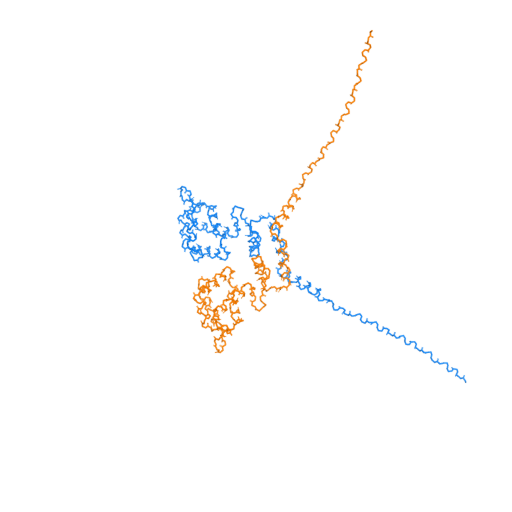14 ALA B O 1
ATOM 2306 N N . MET B 1 115 ? 17.281 -17.125 -14.969 1 79.5 115 MET B N 1
ATOM 2307 C CA . MET B 1 115 ? 16.484 -16.484 -13.93 1 79.5 115 MET B CA 1
ATOM 2308 C C . MET B 1 115 ? 17.391 -15.727 -12.953 1 79.5 115 MET B C 1
ATOM 2310 O O . MET B 1 115 ? 17.094 -14.578 -12.594 1 79.5 115 MET B O 1
ATOM 2314 N N . GLN B 1 116 ? 18.438 -16.391 -12.539 1 75.5 116 GLN B N 1
ATOM 2315 C CA . GLN B 1 116 ? 19.359 -15.773 -11.594 1 75.5 116 GLN B CA 1
ATOM 2316 C C . GLN B 1 116 ? 20 -14.516 -12.172 1 75.5 116 GLN B C 1
ATOM 2318 O O . GLN B 1 116 ? 20.141 -13.508 -11.477 1 75.5 116 GLN B O 1
ATOM 2323 N N . GLU B 1 117 ? 20.359 -14.633 -13.367 1 76.06 117 GLU B N 1
ATOM 2324 C CA . GLU B 1 117 ? 20.984 -13.492 -14.031 1 76.06 117 GLU B CA 1
ATOM 2325 C C . GLU B 1 117 ? 20.047 -12.297 -14.102 1 76.06 117 GLU B C 1
ATOM 2327 O O . GLU B 1 117 ? 20.453 -11.164 -13.844 1 76.06 117 GLU B O 1
ATOM 2332 N N . TYR B 1 118 ? 18.812 -12.586 -14.406 1 74.31 118 TYR B N 1
ATOM 2333 C CA . TYR B 1 118 ? 17.828 -11.516 -14.461 1 74.31 118 TYR B CA 1
ATOM 2334 C C . TYR B 1 118 ? 17.578 -10.938 -13.078 1 74.31 118 TYR B C 1
ATOM 2336 O O . TYR B 1 118 ? 17.484 -9.719 -12.914 1 74.31 118 TYR B O 1
ATOM 2344 N N . ALA B 1 119 ? 17.484 -11.852 -12.125 1 72.12 119 ALA B N 1
ATOM 2345 C CA . ALA B 1 119 ? 17.203 -11.414 -10.758 1 72.12 119 ALA B CA 1
ATOM 2346 C C . ALA B 1 119 ? 18.359 -10.602 -10.195 1 72.12 119 ALA B C 1
ATOM 2348 O O . ALA B 1 119 ? 18.141 -9.594 -9.508 1 72.12 119 ALA B O 1
ATOM 2349 N N . ASN B 1 120 ? 19.531 -11.055 -10.438 1 69.69 120 ASN B N 1
ATOM 2350 C CA . ASN B 1 120 ? 20.719 -10.383 -9.922 1 69.69 120 ASN B CA 1
ATOM 2351 C C . ASN B 1 120 ? 20.938 -9.039 -10.609 1 69.69 120 ASN B C 1
ATOM 2353 O O . ASN B 1 120 ? 21.328 -8.062 -9.969 1 69.69 120 ASN B O 1
ATOM 2357 N N . ARG B 1 121 ? 20.766 -9.078 -11.844 1 66.12 121 ARG B N 1
ATOM 2358 C CA . ARG B 1 121 ? 21.062 -7.883 -12.625 1 66.12 121 ARG B CA 1
ATOM 2359 C C . ARG B 1 121 ? 20.031 -6.789 -12.352 1 66.12 121 ARG B C 1
ATOM 2361 O O . ARG B 1 121 ? 20.375 -5.605 -12.297 1 66.12 121 ARG B O 1
ATOM 2368 N N . TYR B 1 122 ? 18.906 -7.207 -12.133 1 59.94 122 TYR B N 1
ATOM 2369 C CA . TYR B 1 122 ? 17.859 -6.191 -12.219 1 59.94 122 TYR B CA 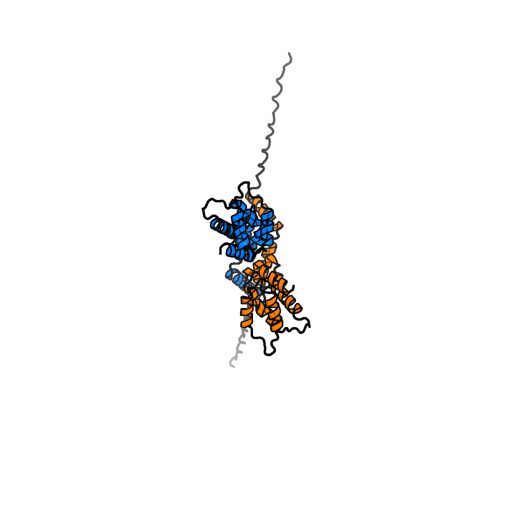1
ATOM 2370 C C . TYR B 1 122 ? 17.109 -6.059 -10.891 1 59.94 122 TYR B C 1
ATOM 2372 O O . TYR B 1 122 ? 16.484 -5.035 -10.633 1 59.94 122 TYR B O 1
ATOM 2380 N N . GLY B 1 123 ? 17.141 -7.125 -10.047 1 57.88 123 GLY B N 1
ATOM 2381 C CA . GLY B 1 123 ? 16.359 -7.156 -8.82 1 57.88 123 GLY B CA 1
ATOM 2382 C C . GLY B 1 123 ? 17.047 -6.438 -7.664 1 57.88 123 GLY B C 1
ATOM 2383 O O . GLY B 1 123 ? 16.438 -6.238 -6.609 1 57.88 123 GLY B O 1
ATOM 2384 N N . GLY B 1 124 ? 18.297 -6.023 -7.789 1 56.41 124 GLY B N 1
ATOM 2385 C CA . GLY B 1 124 ? 19.156 -5.613 -6.691 1 56.41 124 GLY B CA 1
ATOM 2386 C C . GLY B 1 124 ? 18.734 -4.305 -6.051 1 56.41 124 GLY B C 1
ATOM 2387 O O . GLY B 1 124 ? 18.953 -4.094 -4.855 1 56.41 124 GLY B O 1
ATOM 2388 N N . GLN B 1 125 ? 18.203 -3.516 -6.805 1 56.06 125 GLN B N 1
ATOM 2389 C CA . GLN B 1 125 ? 17.953 -2.209 -6.199 1 56.06 125 GLN B CA 1
ATOM 2390 C C . GLN B 1 125 ? 16.75 -2.252 -5.27 1 56.06 125 GLN B C 1
ATOM 2392 O O . GLN B 1 125 ? 16.656 -1.464 -4.324 1 56.06 125 GLN B O 1
ATOM 2397 N N . THR B 1 126 ? 15.914 -3.123 -5.602 1 54.5 126 THR B N 1
ATOM 2398 C CA . THR B 1 126 ? 14.68 -3.156 -4.824 1 54.5 126 THR B CA 1
ATOM 2399 C C . THR B 1 126 ? 14.75 -4.234 -3.746 1 54.5 126 THR B C 1
ATOM 2401 O O . THR B 1 126 ? 14.383 -3.99 -2.596 1 54.5 126 THR B O 1
ATOM 2404 N N . LEU B 1 127 ? 15.117 -5.539 -4.098 1 54.97 127 LEU B N 1
ATOM 2405 C CA . LEU B 1 127 ? 15.352 -6.648 -3.18 1 54.97 127 LEU B CA 1
ATOM 2406 C C . LEU B 1 127 ? 16.828 -6.758 -2.816 1 54.97 127 LEU B C 1
ATOM 2408 O O . LEU B 1 127 ? 17.688 -6.512 -3.658 1 54.97 127 LEU B O 1
ATOM 2412 N N . GLY B 1 128 ? 17.156 -6.355 -1.6 1 55.19 128 GLY B N 1
ATOM 2413 C CA . GLY B 1 128 ? 18.547 -6.648 -1.354 1 55.19 128 GLY B CA 1
ATOM 2414 C C . GLY B 1 128 ? 19.031 -7.91 -2.049 1 55.19 128 GLY B C 1
ATOM 2415 O O . GLY B 1 128 ? 18.297 -8.906 -2.111 1 55.19 128 GLY B O 1
ATOM 2416 N N . ALA B 1 129 ? 19.891 -7.766 -2.924 1 55.34 129 ALA B N 1
ATOM 2417 C CA . ALA B 1 129 ? 20.547 -8.867 -3.615 1 55.34 129 ALA B CA 1
ATOM 2418 C C . ALA B 1 129 ? 20.672 -10.094 -2.707 1 55.34 129 ALA B C 1
ATOM 2420 O O . ALA B 1 129 ? 20.469 -11.227 -3.15 1 55.34 129 ALA B O 1
ATOM 2421 N N . ASP B 1 130 ? 20.812 -9.781 -1.581 1 58.94 130 ASP B N 1
ATOM 2422 C CA . ASP B 1 130 ? 21.078 -10.867 -0.647 1 58.94 130 ASP B CA 1
ATOM 2423 C C . ASP B 1 130 ? 19.812 -11.688 -0.387 1 58.94 130 ASP B C 1
ATOM 2425 O O . ASP B 1 130 ? 19.875 -12.906 -0.26 1 58.94 130 ASP B O 1
ATOM 2429 N N . GLU B 1 131 ? 18.688 -10.984 -0.44 1 61.72 131 GLU B N 1
ATOM 2430 C CA . GLU B 1 131 ? 17.438 -11.703 -0.176 1 61.72 131 GLU B CA 1
ATOM 2431 C C . GLU B 1 131 ? 17.047 -12.586 -1.361 1 61.72 131 GLU B C 1
ATOM 2433 O O . GLU B 1 131 ? 16.609 -13.719 -1.18 1 61.72 131 GLU B O 1
ATOM 2438 N N . LEU B 1 132 ? 17.25 -12.078 -2.422 1 61.69 132 LEU B N 1
ATOM 2439 C CA . LEU B 1 132 ? 16.938 -12.867 -3.613 1 61.69 132 LEU B CA 1
ATOM 2440 C C . LEU B 1 132 ? 17.828 -14.102 -3.689 1 61.69 132 LEU B C 1
ATOM 2442 O O . LEU B 1 132 ? 17.344 -15.195 -4.023 1 61.69 132 LEU B O 1
ATOM 2446 N N . VAL B 1 133 ? 19.062 -13.938 -3.291 1 61.5 133 VAL B N 1
ATOM 2447 C CA . VAL B 1 133 ? 20.016 -15.039 -3.334 1 61.5 133 VAL B CA 1
ATOM 2448 C C . VAL B 1 133 ? 19.609 -16.125 -2.34 1 61.5 133 VAL B C 1
ATOM 2450 O O . VAL B 1 133 ? 19.703 -17.312 -2.641 1 61.5 133 VAL B O 1
ATOM 2453 N N . SER B 1 134 ? 19.188 -15.68 -1.266 1 66.75 134 SER B N 1
ATOM 2454 C CA . SER B 1 134 ? 18.781 -16.625 -0.234 1 66.75 134 SER B CA 1
ATOM 2455 C C . SER B 1 134 ? 17.594 -17.469 -0.686 1 66.75 134 SER B C 1
ATOM 2457 O O . SER B 1 134 ? 17.516 -18.656 -0.388 1 66.75 134 SER B O 1
ATOM 2459 N N . ILE B 1 135 ? 16.734 -16.859 -1.374 1 63.56 135 ILE B N 1
ATOM 2460 C CA . ILE B 1 135 ? 15.547 -17.562 -1.848 1 63.56 135 ILE B CA 1
ATOM 2461 C C . ILE B 1 135 ? 15.938 -18.578 -2.916 1 63.56 135 ILE B C 1
ATOM 2463 O O . ILE B 1 135 ? 15.406 -19.688 -2.938 1 63.56 135 ILE B O 1
ATOM 2467 N N . PHE B 1 136 ? 17 -18.234 -3.621 1 66.56 136 PHE B N 1
ATOM 2468 C CA . PHE B 1 136 ? 17.469 -19.125 -4.676 1 66.56 136 PHE B CA 1
ATOM 2469 C C . PHE B 1 136 ? 18.188 -20.344 -4.082 1 66.56 136 PHE B C 1
ATOM 2471 O O . PHE B 1 136 ? 18.156 -21.422 -4.66 1 66.56 136 PHE B O 1
ATOM 2478 N N . ALA B 1 137 ? 18.75 -20.031 -2.984 1 64.5 137 ALA B N 1
ATOM 2479 C CA . ALA B 1 137 ? 19.547 -21.094 -2.383 1 64.5 137 ALA B CA 1
ATOM 2480 C C . ALA B 1 137 ? 18.688 -22.281 -1.979 1 64.5 137 ALA B C 1
ATOM 2482 O O . ALA B 1 137 ? 19.156 -23.422 -1.982 1 64.5 137 ALA B O 1
ATOM 2483 N N . ASP B 1 138 ? 17.5 -21.969 -1.681 1 65.62 138 ASP B N 1
ATOM 2484 C CA . ASP B 1 138 ? 16.625 -23.031 -1.2 1 65.62 138 ASP B CA 1
ATOM 2485 C C . ASP B 1 138 ? 15.891 -23.703 -2.357 1 65.62 138 ASP B C 1
ATOM 2487 O O . ASP B 1 138 ? 15.219 -24.719 -2.168 1 65.62 138 ASP B O 1
ATOM 2491 N N . PHE B 1 139 ? 16.062 -23.031 -3.486 1 66.81 139 PHE B N 1
ATOM 2492 C CA . PHE B 1 139 ? 15.32 -23.547 -4.625 1 66.81 139 PHE B CA 1
ATOM 2493 C C . PHE B 1 139 ? 16.125 -24.641 -5.34 1 66.81 139 PHE B C 1
ATOM 2495 O O . PHE B 1 139 ? 17.297 -24.438 -5.664 1 66.81 139 PHE B O 1
ATOM 2502 N N . LYS B 1 140 ? 15.625 -25.922 -5.395 1 67.81 140 LYS B N 1
ATOM 2503 C CA . LYS B 1 140 ? 16.25 -27.047 -6.07 1 67.81 140 LYS B CA 1
ATOM 2504 C C . LYS B 1 140 ? 15.578 -27.328 -7.41 1 67.81 140 LYS B C 1
ATOM 2506 O O . LYS B 1 140 ? 14.508 -27.938 -7.457 1 67.81 140 LYS B O 1
ATOM 2511 N N . PRO B 1 141 ? 16.234 -26.609 -8.422 1 63.03 141 PRO B N 1
ATOM 2512 C CA . PRO B 1 141 ? 15.641 -26.938 -9.719 1 63.03 141 PRO B CA 1
ATOM 2513 C C . PRO B 1 141 ? 15.727 -28.422 -10.055 1 63.03 141 PRO B C 1
ATOM 2515 O O . PRO B 1 141 ? 16.484 -29.156 -9.414 1 63.03 141 PRO B O 1
ATOM 2518 N N . GLY B 1 142 ? 14.766 -28.953 -10.859 1 65.38 142 GLY B N 1
ATOM 2519 C CA . GLY B 1 142 ? 14.891 -30.328 -11.32 1 65.38 142 GLY B CA 1
ATOM 2520 C C . GLY B 1 142 ? 16.25 -30.641 -11.922 1 65.38 142 GLY B C 1
ATOM 2521 O O . GLY B 1 142 ? 17.141 -29.781 -11.922 1 65.38 142 GLY B O 1
ATOM 2522 N N . ALA B 1 143 ? 16.438 -31.953 -12.242 1 64.44 143 ALA B N 1
ATOM 2523 C CA . ALA B 1 143 ? 17.688 -32.531 -12.727 1 64.44 143 ALA B CA 1
ATOM 2524 C C . ALA B 1 143 ? 18.234 -31.75 -13.914 1 64.44 143 ALA B C 1
ATOM 2526 O O . ALA B 1 143 ? 19.438 -31.641 -14.094 1 64.44 143 ALA B O 1
ATOM 2527 N N . ASP B 1 144 ? 17.406 -31.031 -14.68 1 75.25 144 ASP B N 1
ATOM 2528 C CA . ASP B 1 144 ? 17.859 -30.375 -15.906 1 75.25 144 ASP B CA 1
ATOM 2529 C C . ASP B 1 144 ? 18.078 -28.875 -15.672 1 75.25 144 ASP B C 1
ATOM 2531 O O . ASP B 1 144 ? 18.469 -28.156 -16.594 1 75.25 144 ASP B O 1
ATOM 2535 N N . ASN B 1 145 ? 17.906 -28.359 -14.508 1 80.94 145 ASN B N 1
ATOM 2536 C CA . ASN B 1 145 ? 18.125 -26.969 -14.125 1 80.94 145 ASN B CA 1
ATOM 2537 C C . ASN B 1 145 ? 17.156 -26.031 -14.836 1 80.94 145 ASN B C 1
ATOM 2539 O O . ASN B 1 145 ? 17.5 -24.891 -15.141 1 80.94 145 ASN B O 1
ATOM 2543 N N . LEU B 1 146 ? 16.031 -26.688 -15.359 1 86.25 146 LEU B N 1
ATOM 2544 C CA . LEU B 1 146 ? 15 -25.891 -16 1 86.25 146 LEU B CA 1
ATOM 2545 C C . LEU B 1 146 ? 13.852 -25.609 -15.047 1 86.25 146 LEU B C 1
ATOM 2547 O O . LEU B 1 146 ? 13.562 -26.422 -14.156 1 86.25 146 LEU B O 1
ATOM 2551 N N . ILE B 1 147 ? 13.328 -24.438 -15.258 1 87.75 147 ILE B N 1
ATOM 2552 C CA . ILE B 1 147 ? 12.25 -23.953 -14.398 1 87.75 147 ILE B CA 1
ATOM 2553 C C . ILE B 1 147 ? 11 -23.688 -15.227 1 87.75 147 ILE B C 1
ATOM 2555 O O . ILE B 1 147 ? 11.07 -23.047 -16.281 1 87.75 147 ILE B O 1
ATOM 2559 N N . THR B 1 148 ? 9.875 -24.312 -14.727 1 89.12 148 THR B N 1
ATOM 2560 C CA . THR B 1 148 ? 8.602 -24.062 -15.391 1 89.12 148 THR B CA 1
ATOM 2561 C C . THR B 1 148 ? 8 -22.734 -14.945 1 89.12 148 THR B C 1
ATOM 2563 O O . THR B 1 148 ? 8.477 -22.125 -13.984 1 89.12 148 THR B O 1
ATOM 2566 N N . GLN B 1 149 ? 6.906 -22.375 -15.641 1 89.69 149 GLN B N 1
ATOM 2567 C CA . GLN B 1 149 ? 6.184 -21.156 -15.281 1 89.69 149 GLN B CA 1
ATOM 2568 C C . GLN B 1 149 ? 5.633 -21.234 -13.859 1 89.69 149 GLN B C 1
ATOM 2570 O O . GLN B 1 149 ? 5.742 -20.281 -13.086 1 89.69 149 GLN B O 1
ATOM 2575 N N . ASP B 1 150 ? 5.098 -22.312 -13.555 1 87.94 150 ASP B N 1
ATOM 2576 C CA . ASP B 1 150 ? 4.523 -22.516 -12.227 1 87.94 150 ASP B CA 1
ATOM 2577 C C . ASP B 1 150 ? 5.598 -22.438 -11.141 1 87.94 150 ASP B C 1
ATOM 2579 O O . ASP B 1 150 ? 5.379 -21.859 -10.078 1 87.94 150 ASP B O 1
ATOM 2583 N N . GLU B 1 151 ? 6.68 -23.031 -11.438 1 85.19 151 GLU B N 1
ATOM 2584 C CA . GLU B 1 151 ? 7.781 -22.984 -10.477 1 85.19 151 GLU B CA 1
ATOM 2585 C C . GLU B 1 151 ? 8.328 -21.578 -10.32 1 85.19 151 GLU B C 1
ATOM 2587 O O . GLU B 1 151 ? 8.688 -21.172 -9.211 1 85.19 151 GLU B O 1
ATOM 2592 N N . PHE B 1 152 ? 8.367 -20.922 -11.445 1 87.19 152 PHE B N 1
ATOM 2593 C CA . PHE B 1 152 ? 8.805 -19.531 -11.453 1 87.19 152 PHE B CA 1
ATOM 2594 C C . PHE B 1 152 ? 7.918 -18.672 -10.547 1 87.19 152 PHE B C 1
ATOM 2596 O O . PHE B 1 152 ? 8.414 -17.953 -9.68 1 87.19 152 PHE B O 1
ATOM 2603 N N . VAL B 1 153 ? 6.637 -18.828 -10.68 1 88.62 153 VAL B N 1
ATOM 2604 C CA . VAL B 1 153 ? 5.668 -18.062 -9.906 1 88.62 153 VAL B CA 1
ATOM 2605 C C . VAL B 1 153 ? 5.766 -18.438 -8.43 1 88.62 153 VAL B C 1
ATOM 2607 O O . VAL B 1 153 ? 5.715 -17.562 -7.559 1 88.62 153 VAL B O 1
ATOM 2610 N N . ARG B 1 154 ? 5.91 -19.703 -8.203 1 85.69 154 ARG B N 1
ATOM 2611 C CA . ARG B 1 154 ? 6.012 -20.156 -6.824 1 85.69 154 ARG B CA 1
ATOM 2612 C C . ARG B 1 154 ? 7.254 -19.578 -6.145 1 85.69 154 ARG B C 1
ATOM 2614 O O . ARG B 1 154 ? 7.203 -19.188 -4.98 1 85.69 154 ARG B O 1
ATOM 2621 N N . PHE B 1 155 ? 8.258 -19.531 -6.93 1 80.44 155 PHE B N 1
ATOM 2622 C CA . PHE B 1 155 ? 9.508 -19 -6.41 1 80.44 155 PHE B CA 1
ATOM 2623 C C . PHE B 1 155 ? 9.344 -17.531 -6.035 1 80.44 155 PHE B C 1
ATOM 2625 O O . PHE B 1 155 ? 9.656 -17.141 -4.906 1 80.44 155 PHE B O 1
ATOM 2632 N N . PHE B 1 156 ? 8.812 -16.812 -6.914 1 83.19 156 PHE B N 1
ATOM 2633 C CA . PHE B 1 156 ? 8.734 -15.375 -6.719 1 83.19 156 PHE B CA 1
ATOM 2634 C C . PHE B 1 156 ? 7.617 -15.023 -5.742 1 83.19 156 PHE B C 1
ATOM 2636 O O . PHE B 1 156 ? 7.582 -13.906 -5.211 1 83.19 156 PHE B O 1
ATOM 2643 N N . SER B 1 157 ? 6.684 -15.961 -5.52 1 86.06 157 SER B N 1
ATOM 2644 C CA . SER B 1 157 ? 5.621 -15.711 -4.551 1 86.06 157 SER B CA 1
ATOM 2645 C C . SER B 1 157 ? 6.188 -15.523 -3.146 1 86.06 157 SER B C 1
ATOM 2647 O O . SER B 1 157 ? 5.648 -14.75 -2.352 1 86.06 157 SER B O 1
ATOM 2649 N N . ARG B 1 158 ? 7.234 -16.141 -2.877 1 80.69 158 ARG B N 1
ATOM 2650 C CA . ARG B 1 158 ? 7.879 -16.016 -1.575 1 80.69 158 ARG B CA 1
ATOM 2651 C C . ARG B 1 158 ? 8.453 -14.609 -1.394 1 80.69 158 ARG B C 1
ATOM 2653 O O . ARG B 1 158 ? 8.289 -14 -0.336 1 80.69 158 ARG B O 1
ATOM 2660 N N . VAL B 1 159 ? 9.039 -14.188 -2.404 1 76.81 159 VAL B N 1
ATOM 2661 C CA . VAL B 1 159 ? 9.594 -12.836 -2.393 1 76.81 159 VAL B CA 1
ATOM 2662 C C . VAL B 1 159 ? 8.461 -11.812 -2.348 1 76.81 159 VAL B C 1
ATOM 2664 O O . VAL B 1 159 ? 8.531 -10.836 -1.597 1 76.81 159 VAL B O 1
ATOM 2667 N N . SER B 1 160 ? 7.484 -12.078 -3.152 1 81.88 160 SER B N 1
ATOM 2668 C CA . SER B 1 160 ? 6.363 -11.156 -3.312 1 81.88 160 SER B CA 1
ATOM 2669 C C . SER B 1 160 ? 5.664 -10.906 -1.983 1 81.88 160 SER B C 1
ATOM 2671 O O . SER B 1 160 ? 5.191 -9.797 -1.726 1 81.88 160 SER B O 1
ATOM 2673 N N . LYS B 1 161 ? 5.711 -11.859 -1.091 1 83.31 161 LYS B N 1
ATOM 2674 C CA . LYS B 1 161 ? 5 -11.766 0.181 1 83.31 161 LYS B CA 1
ATOM 2675 C C . LYS B 1 161 ? 5.699 -10.797 1.132 1 83.31 161 LYS B C 1
ATOM 2677 O O . LYS B 1 161 ? 5.082 -10.273 2.061 1 83.31 161 LYS B O 1
ATOM 2682 N N . THR B 1 162 ? 6.914 -10.531 0.854 1 79.81 162 THR B N 1
ATOM 2683 C CA . THR B 1 162 ? 7.707 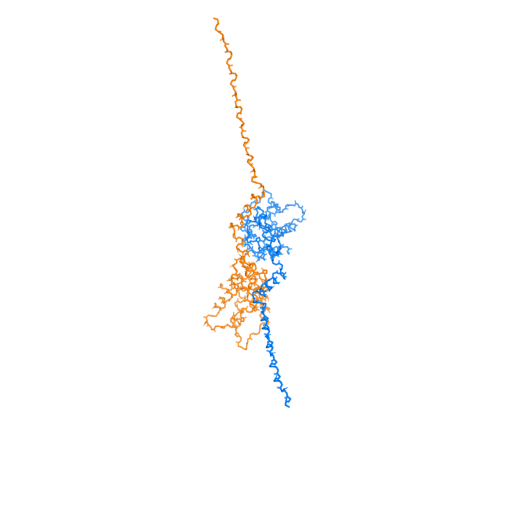-9.766 1.81 1 79.81 162 THR B CA 1
ATOM 2684 C C . THR B 1 162 ? 7.855 -8.32 1.352 1 79.81 162 THR B C 1
ATOM 2686 O O . THR B 1 162 ? 8.477 -7.504 2.039 1 79.81 162 THR B O 1
ATOM 2689 N N . ILE B 1 163 ? 7.254 -8.023 0.228 1 80.75 163 ILE B N 1
ATOM 2690 C CA . ILE B 1 163 ? 7.457 -6.68 -0.293 1 80.75 163 ILE B CA 1
ATOM 2691 C C . ILE B 1 163 ? 6.105 -6.043 -0.617 1 80.75 163 ILE B C 1
ATOM 2693 O O . ILE B 1 163 ? 5.113 -6.746 -0.826 1 80.75 163 ILE B O 1
ATOM 2697 N N . SER B 1 164 ? 6.109 -4.734 -0.658 1 86.25 164 SER B N 1
ATOM 2698 C CA . SER B 1 164 ? 4.906 -3.977 -0.979 1 86.25 164 SER B CA 1
ATOM 2699 C C . SER B 1 164 ? 4.605 -4.02 -2.475 1 86.25 164 SER B C 1
ATOM 2701 O O . SER B 1 164 ? 5.449 -4.445 -3.268 1 86.25 164 SER B O 1
ATOM 2703 N N . ASN B 1 165 ? 3.443 -3.561 -2.805 1 89.06 165 ASN B N 1
ATOM 2704 C CA . ASN B 1 165 ? 3.064 -3.473 -4.211 1 89.06 165 ASN B CA 1
ATOM 2705 C C . ASN B 1 165 ? 4.012 -2.562 -4.988 1 89.06 165 ASN B C 1
ATOM 2707 O O . ASN B 1 165 ? 4.402 -2.883 -6.113 1 89.06 165 ASN B O 1
ATOM 2711 N N . THR B 1 166 ? 4.391 -1.503 -4.379 1 84.5 166 THR B N 1
ATOM 2712 C CA . THR B 1 166 ? 5.281 -0.543 -5.023 1 84.5 166 THR B CA 1
ATOM 2713 C C . THR B 1 166 ? 6.652 -1.16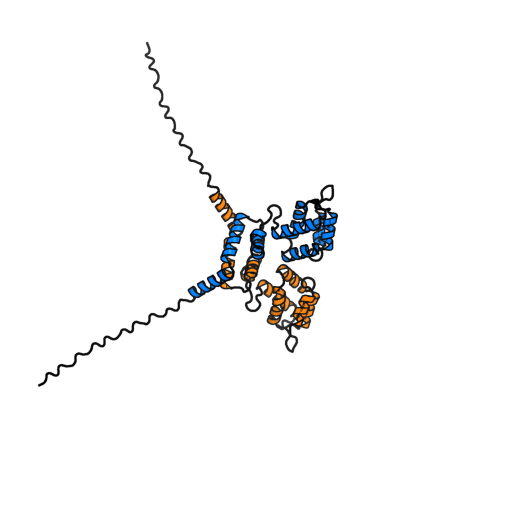3 -5.277 1 84.5 166 THR B C 1
ATOM 2715 O O . THR B 1 166 ? 7.219 -1.011 -6.363 1 84.5 166 THR B O 1
ATOM 2718 N N . GLN B 1 167 ? 7.152 -1.822 -4.324 1 80.06 167 GLN B N 1
ATOM 2719 C CA . GLN B 1 167 ? 8.445 -2.486 -4.461 1 80.06 167 GLN B CA 1
ATOM 2720 C C . GLN B 1 167 ? 8.398 -3.57 -5.535 1 80.06 167 GLN B C 1
ATOM 2722 O O . GLN B 1 167 ? 9.328 -3.707 -6.328 1 80.06 167 GLN B O 1
ATOM 2727 N N . PHE B 1 168 ? 7.359 -4.254 -5.539 1 86.69 168 PHE B N 1
ATOM 2728 C CA . PHE B 1 168 ? 7.184 -5.32 -6.516 1 86.69 168 PHE B CA 1
ATOM 2729 C C . PHE B 1 168 ? 7.156 -4.758 -7.93 1 86.69 168 PHE B C 1
ATOM 2731 O O . PHE B 1 168 ? 7.824 -5.277 -8.828 1 86.69 168 PHE B O 1
ATOM 2738 N N . GLU B 1 169 ? 6.395 -3.754 -8.102 1 85.81 169 GLU B N 1
ATOM 2739 C CA . GLU B 1 169 ? 6.293 -3.123 -9.414 1 85.81 169 GLU B CA 1
ATOM 2740 C C . GLU B 1 169 ? 7.645 -2.592 -9.883 1 85.81 169 GLU B C 1
ATOM 2742 O O . GLU B 1 169 ? 8 -2.721 -11.055 1 85.81 169 GLU B O 1
ATOM 2747 N N . ALA B 1 170 ? 8.336 -2.006 -8.961 1 80.25 170 ALA B N 1
ATOM 2748 C CA . ALA B 1 170 ? 9.672 -1.502 -9.289 1 80.25 170 ALA B CA 1
ATOM 2749 C C . ALA B 1 170 ? 10.609 -2.643 -9.688 1 80.25 170 ALA B C 1
ATOM 2751 O O . ALA B 1 170 ? 11.367 -2.525 -10.648 1 80.25 170 ALA B O 1
ATOM 2752 N N . MET B 1 171 ? 10.508 -3.666 -8.953 1 80.06 171 MET B N 1
ATOM 2753 C CA . MET B 1 171 ? 11.344 -4.836 -9.219 1 80.06 171 MET B CA 1
ATOM 2754 C C . MET B 1 171 ? 11.062 -5.402 -10.609 1 80.06 171 MET B C 1
ATOM 2756 O O . MET B 1 171 ? 11.984 -5.625 -11.391 1 80.06 171 MET B O 1
ATOM 2760 N N . VAL B 1 172 ? 9.828 -5.598 -10.914 1 84.75 172 VAL B N 1
ATOM 2761 C CA . VAL B 1 172 ? 9.445 -6.188 -12.188 1 84.75 172 VAL B CA 1
ATOM 2762 C C . VAL B 1 172 ? 9.812 -5.238 -13.328 1 84.75 172 VAL B C 1
ATOM 2764 O O . VAL B 1 172 ? 10.312 -5.676 -14.367 1 84.75 172 VAL B O 1
ATOM 2767 N N . LYS B 1 173 ? 9.578 -3.961 -13.094 1 83.56 173 LYS B N 1
ATOM 2768 C CA . LYS B 1 173 ? 9.93 -2.969 -14.109 1 83.56 173 LYS B CA 1
ATOM 2769 C C . LYS B 1 173 ? 11.43 -2.975 -14.391 1 83.56 173 LYS B C 1
ATOM 2771 O O . LYS B 1 173 ? 11.844 -2.887 -15.547 1 83.56 173 LYS B O 1
ATOM 2776 N N . GLU B 1 174 ? 12.164 -3.047 -13.367 1 78.5 174 GLU B N 1
ATOM 2777 C CA . GLU B 1 174 ? 13.617 -3.088 -13.523 1 78.5 174 GLU B CA 1
ATOM 2778 C C . GLU B 1 174 ? 14.055 -4.352 -14.258 1 78.5 174 GLU B C 1
ATOM 2780 O O . GLU B 1 174 ? 14.961 -4.301 -15.102 1 78.5 174 GLU B O 1
ATOM 2785 N N . MET B 1 175 ? 13.453 -5.414 -13.945 1 77.5 175 MET B N 1
ATOM 2786 C CA . MET B 1 175 ? 13.828 -6.688 -14.555 1 77.5 175 MET B CA 1
ATOM 2787 C C . MET B 1 175 ? 13.422 -6.727 -16.031 1 77.5 175 MET B C 1
ATOM 2789 O O . MET B 1 175 ? 14.031 -7.445 -16.828 1 77.5 175 MET B O 1
ATOM 2793 N N . MET B 1 176 ? 12.453 -5.926 -16.359 1 78.94 176 MET B N 1
ATOM 2794 C CA . MET B 1 176 ? 11.953 -5.91 -17.734 1 78.94 176 MET B CA 1
ATOM 2795 C C . MET B 1 176 ? 12.703 -4.879 -18.578 1 78.94 176 MET B C 1
ATOM 2797 O O . MET B 1 176 ? 12.539 -4.832 -19.797 1 78.94 176 MET B O 1
ATOM 2801 N N . SER B 1 177 ? 13.438 -3.959 -17.875 1 70.81 177 SER B N 1
ATOM 2802 C CA . SER B 1 177 ? 14.172 -2.928 -18.609 1 70.81 177 SER B CA 1
ATOM 2803 C C . SER B 1 177 ? 15.461 -3.484 -19.203 1 70.81 177 SER B C 1
ATOM 2805 O O . SER B 1 177 ? 16.016 -4.457 -18.703 1 70.81 177 SER B O 1
#

Organism: NCBI:txid3068

Solvent-accessible surface area (backbone atoms only — not comparable to full-atom values): 20376 Å² total; per-residue (Å²): 135,78,78,74,70,72,78,73,80,74,77,72,72,70,73,72,71,68,71,73,70,69,79,66,67,86,52,74,61,59,55,47,50,50,51,36,50,50,54,36,58,75,66,44,44,64,62,50,50,50,50,45,55,51,44,41,56,73,63,57,51,91,50,56,66,60,32,52,43,33,24,75,74,65,32,54,82,35,19,44,46,39,86,90,64,59,40,32,38,57,57,51,53,53,50,50,52,51,49,52,64,70,24,74,81,68,75,65,46,37,44,50,65,59,51,48,49,43,44,59,73,26,26,37,85,63,45,53,51,63,57,58,49,54,56,49,68,72,54,77,61,54,98,80,38,47,37,41,62,67,54,50,50,55,55,48,32,62,55,52,71,75,48,51,71,65,51,49,51,51,26,52,50,40,48,70,98,134,79,78,73,71,76,78,75,82,73,77,74,73,72,71,70,69,69,73,75,70,71,78,67,67,78,51,74,61,59,56,46,49,50,50,35,51,49,54,37,58,77,66,44,43,63,61,51,51,50,51,45,54,51,46,41,56,73,62,58,51,91,49,56,67,60,32,50,44,32,23,74,74,63,31,54,81,34,20,43,45,38,87,89,64,56,40,31,39,56,56,49,54,52,49,51,51,51,49,52,63,70,23,73,84,68,73,66,47,37,46,50,65,57,53,49,50,44,42,59,72,30,26,36,84,65,43,54,53,65,56,58,48,54,57,49,68,72,53,77,61,54,98,80,38,47,36,40,62,66,52,49,51,54,55,48,30,62,56,52,72,76,46,51,72,66,50,48,52,51,28,53,50,40,50,70,98

Foldseek 3Di:
DPCPPDPPPPPPPVPPPPPPPPPPVPDPVVVVVVVVVVVCVVVVVVVLVVQLVVLCVVQVQPCSPQCNVCCVVPNNQQSRADPVLSHGNVLLVLQLVLVCLLPVVPPQKDALVSVLCLCQQFVCVLPPSVVLVVLSVPDDDPPVRIDGSVRSSNSCSVVVVVDDPVSSVSRSVRSND/DDPPPPPDPPPPPPPPPPDPPPPPPCPPVNVVVVVVVVVCVVVVVVVLVVQLVVLCVVQVQPDSPQCNVCCVVPNNQQSRADPVLSHGNVLLVLQVVLVCLLPVVPPQKDALVSVLCLCQVFVCVLPPSVVLVVLSVVDDDPPVRIDGSVRSSNSCSVVVVVDDPVSSVSRSVRSND

Secondary structure (DSSP, 8-state):
---------------------------HHHHHHHHHHHHHHHTTHHHHHHHHHHHHHHH--S-HHHHHHHHHHH-HHHHPBPTTT--BHHHHHHHHHHHHHH-TT--SEEEHHHHHHHHHHHSTTTS-HHHHHHHHHT----TT-EEEHHHHHHHHHHHHTTS-HHHHHHHHHHHH-/---------------------------HHHHHHHHHHHHHHHTTHHHHHHHHHHHHHHH--S-HHHHHHHHHHH-HHHHPBPTTT--BHHHHHHHHHHHHHH-TT--SEEEHHHHHHHHHHHSTTTS-HHHHHHHHHT----TT-EEEHHHHHHHHHHHHTTS-HHHHHHHHHHHH-

Sequence (354 aa):
MDSLLPPRPGSRQGAVQGRHVDKLDILPDELLKKQDEAYLAKHQLDALFGEILHGLVQEMPSDPVQFIIDSVQYGVDQAVQDKATGMPLHRKIRLLDLFRIIDKQGTGRISFRAMQEYANRYGGQTLGADELVSIFADFKPGADNLITQDEFVRFFSRVSKTISNTQFEAMVKEMMSMDSLLPPRPGSRQGAVQGRHVDKLDILPDELLKKQDEAYLAKHQLDALFGEILHGLVQEMPSDPVQFIIDSVQYGVDQAVQDKATGMPLHRKIRLLDLFRIIDKQGTGRISFRAMQEYANRYGGQTLGADELVSIFADFKPGADNLITQDEFVRFFSRVSKTISNTQFEAMVKEMMS